Protein AF-0000000086510942 (afdb_homodimer)

Structure (mmCIF, N/CA/C/O backbone):
data_AF-0000000086510942-model_v1
#
loop_
_entity.id
_entity.type
_entity.pdbx_description
1 polymer 'CS domain-containing protein'
#
loop_
_atom_site.group_PDB
_atom_site.id
_atom_site.type_symbol
_atom_site.label_atom_id
_atom_site.label_alt_id
_atom_site.label_comp_id
_atom_site.label_asym_id
_atom_site.label_entity_id
_atom_site.label_seq_id
_atom_site.pdbx_PDB_ins_code
_atom_site.Cartn_x
_atom_site.Cartn_y
_atom_site.Cartn_z
_atom_site.occupancy
_atom_site.B_iso_or_equiv
_atom_site.auth_seq_id
_atom_site.auth_comp_id
_atom_site.auth_asym_id
_atom_site.auth_atom_id
_atom_site.pdbx_PDB_model_num
ATOM 1 N N . MET A 1 1 ? -22.922 25.172 -27.234 1 26.91 1 MET A N 1
ATOM 2 C CA . MET A 1 1 ? -23.234 23.969 -26.438 1 26.91 1 MET A CA 1
ATOM 3 C C . MET A 1 1 ? -22.125 23.688 -25.438 1 26.91 1 MET A C 1
ATOM 5 O O . MET A 1 1 ? -20.953 23.578 -25.797 1 26.91 1 MET A O 1
ATOM 9 N N . ASP A 1 2 ? -22.062 24.391 -24.094 1 29.83 2 ASP A N 1
ATOM 10 C CA . ASP A 1 2 ? -21.062 24.734 -23.094 1 29.83 2 ASP A CA 1
ATOM 11 C C . ASP A 1 2 ? -20.438 23.484 -22.484 1 29.83 2 ASP A C 1
ATOM 13 O O . ASP A 1 2 ? -21.125 22.672 -21.859 1 29.83 2 ASP A O 1
ATOM 17 N N . THR A 1 3 ? -19.641 22.609 -23.188 1 30.62 3 THR A N 1
ATOM 18 C CA . THR A 1 3 ? -18.969 21.391 -22.766 1 30.62 3 THR A CA 1
ATOM 19 C C . THR A 1 3 ? -18.297 21.562 -21.406 1 30.62 3 THR A C 1
ATOM 21 O O . THR A 1 3 ? -17.203 22.109 -21.328 1 30.62 3 THR A O 1
ATOM 24 N N . SER A 1 4 ? -18.938 22.234 -20.344 1 31.42 4 SER A N 1
ATOM 25 C CA . SER A 1 4 ? -18.672 22.562 -18.953 1 31.42 4 SER A CA 1
ATOM 26 C C . SER A 1 4 ? -18.141 21.359 -18.188 1 31.42 4 SER A C 1
ATOM 28 O O . SER A 1 4 ? -18.891 20.422 -17.906 1 31.42 4 SER A O 1
ATOM 30 N N . SER A 1 5 ? -17.078 20.609 -18.609 1 34.47 5 SER A N 1
ATOM 31 C CA . SER A 1 5 ? -16.406 19.484 -17.984 1 34.47 5 SER A CA 1
ATOM 32 C C . SER A 1 5 ? -16.406 19.609 -16.453 1 34.47 5 SER A C 1
ATOM 34 O O . SER A 1 5 ? -15.688 20.453 -15.898 1 34.47 5 SER A O 1
ATOM 36 N N . ASN A 1 6 ? -17.484 19.734 -15.602 1 35.75 6 ASN A N 1
ATOM 37 C CA . ASN A 1 6 ? -17.859 19.891 -14.195 1 35.75 6 ASN A CA 1
ATOM 38 C C . ASN A 1 6 ? -16.938 19.062 -13.289 1 35.75 6 ASN A C 1
ATOM 40 O O . ASN A 1 6 ? -16.953 17.828 -13.336 1 35.75 6 ASN A O 1
ATOM 44 N N . ALA A 1 7 ? -15.656 19.188 -13.086 1 41.03 7 ALA A N 1
ATOM 45 C CA . ALA A 1 7 ? -14.641 18.672 -12.172 1 41.03 7 ALA A CA 1
ATOM 46 C C . ALA A 1 7 ? -15.258 18.234 -10.844 1 41.03 7 ALA A C 1
ATOM 48 O O . ALA A 1 7 ? -15.656 19.078 -10.039 1 41.03 7 ALA A O 1
ATOM 49 N N . THR A 1 8 ? -16.25 17.391 -10.602 1 49.09 8 THR A N 1
ATOM 50 C CA . THR A 1 8 ? -16.953 16.953 -9.398 1 49.09 8 THR A CA 1
ATOM 51 C C . THR A 1 8 ? -15.977 16.703 -8.258 1 49.09 8 THR A C 1
ATOM 53 O O . THR A 1 8 ? -15 15.977 -8.422 1 49.09 8 THR A O 1
ATOM 56 N N . HIS A 1 9 ? -15.641 17.703 -7.488 1 70 9 HIS A N 1
ATOM 57 C CA . HIS A 1 9 ? -14.773 17.719 -6.316 1 70 9 HIS A CA 1
ATOM 58 C C . HIS A 1 9 ? -15.062 16.531 -5.406 1 70 9 HIS A C 1
ATOM 60 O O . HIS A 1 9 ? -16.188 16.391 -4.906 1 70 9 HIS A O 1
ATOM 66 N N . LEU A 1 10 ? -14.555 15.391 -5.703 1 86.88 10 LEU A N 1
ATOM 67 C CA . LEU A 1 10 ? -14.727 14.234 -4.832 1 86.88 10 LEU A CA 1
ATOM 68 C C . LEU A 1 10 ? -14.453 14.594 -3.379 1 86.88 10 LEU A C 1
ATOM 70 O O . LEU A 1 10 ? -13.648 15.484 -3.098 1 86.88 10 LEU A O 1
ATOM 74 N N . THR A 1 11 ? -15.359 14.141 -2.541 1 93.31 11 THR A N 1
ATOM 75 C CA . THR A 1 11 ? -15.219 14.414 -1.114 1 93.31 11 THR A CA 1
ATOM 76 C C . THR A 1 11 ? -13.875 13.906 -0.597 1 93.31 11 THR A C 1
ATOM 78 O O . THR A 1 11 ? -13.508 12.75 -0.837 1 93.31 11 THR A O 1
ATOM 81 N N . PRO A 1 12 ? -13.07 14.797 -0.082 1 96.25 12 PRO A N 1
ATOM 82 C CA . PRO A 1 12 ? -11.82 14.32 0.514 1 96.25 12 PRO A CA 1
ATOM 83 C C . PRO A 1 12 ? -12.055 13.438 1.739 1 96.25 12 PRO A C 1
ATOM 85 O O . PRO A 1 12 ? -12.961 13.703 2.529 1 96.25 12 PRO A O 1
ATOM 88 N N . PRO A 1 13 ? -11.297 12.383 1.836 1 97 13 PRO A N 1
ATOM 89 C CA . PRO A 1 13 ? -11.422 11.57 3.047 1 97 13 PRO A CA 1
ATOM 90 C C . PRO A 1 13 ? -10.805 12.234 4.273 1 97 13 PRO A C 1
ATOM 92 O O . PRO A 1 13 ? -9.898 13.062 4.141 1 97 13 PRO A O 1
ATOM 95 N N . PRO A 1 14 ? -11.32 11.891 5.488 1 97.81 14 PRO A N 1
ATOM 96 C CA . PRO A 1 14 ? -10.625 12.359 6.688 1 97.81 14 PRO A CA 1
ATOM 97 C C . PRO A 1 14 ? -9.188 11.836 6.785 1 97.81 14 PRO A C 1
ATOM 99 O O . PRO A 1 14 ? -8.922 10.688 6.434 1 97.81 14 PRO A O 1
ATOM 102 N N . VAL A 1 15 ? -8.312 12.75 7.168 1 98.5 15 VAL A N 1
ATOM 103 C CA . VAL A 1 15 ? -6.906 12.383 7.281 1 98.5 15 VAL A CA 1
ATOM 104 C C . VAL A 1 15 ? -6.375 12.789 8.656 1 98.5 15 VAL A C 1
ATOM 106 O O . VAL A 1 15 ? -6.66 13.891 9.141 1 98.5 15 VAL A O 1
ATOM 109 N N . LEU A 1 16 ? -5.695 11.844 9.336 1 98.69 16 LEU A N 1
ATOM 110 C CA . LEU A 1 16 ? -4.926 12.141 10.539 1 98.69 16 LEU A CA 1
ATOM 111 C C . LEU A 1 16 ? -3.438 12.25 10.219 1 98.69 16 LEU A C 1
ATOM 113 O O . LEU A 1 16 ? -2.922 11.484 9.391 1 98.69 16 LEU A O 1
ATOM 117 N N . TRP A 1 17 ? -2.787 13.102 10.938 1 98.5 17 TRP A N 1
ATOM 118 C CA . TRP A 1 17 ? -1.352 13.203 10.695 1 98.5 17 TRP A CA 1
ATOM 119 C C . TRP A 1 17 ? -0.592 13.406 12 1 98.5 17 TRP A C 1
ATOM 121 O O . TRP A 1 17 ? -1.142 13.938 12.969 1 98.5 17 TRP A O 1
ATOM 131 N N . ALA A 1 18 ? 0.649 12.93 12.047 1 98.31 18 ALA A N 1
ATOM 132 C CA . ALA A 1 18 ? 1.642 13.133 13.094 1 98.31 18 ALA A CA 1
ATOM 133 C C . ALA A 1 18 ? 3.055 13.172 12.516 1 98.31 18 ALA A C 1
ATOM 135 O O . ALA A 1 18 ? 3.242 13 11.312 1 98.31 18 ALA A O 1
ATOM 136 N N . GLN A 1 19 ? 3.965 13.508 13.352 1 96.81 19 GLN A N 1
ATOM 137 C CA . GLN A 1 19 ? 5.332 13.523 12.844 1 96.81 19 GLN A CA 1
ATOM 138 C C . GLN A 1 19 ? 6.332 13.125 13.922 1 96.81 19 GLN A C 1
ATOM 140 O O . GLN A 1 19 ? 6 13.125 15.109 1 96.81 19 GLN A O 1
ATOM 145 N N . ARG A 1 20 ? 7.387 12.625 13.461 1 95.25 20 ARG A N 1
ATOM 146 C CA . ARG A 1 20 ? 8.641 12.516 14.203 1 95.25 20 ARG A CA 1
ATOM 147 C C . ARG A 1 20 ? 9.711 13.414 13.594 1 95.25 20 ARG A C 1
ATOM 149 O O . ARG A 1 20 ? 9.445 14.148 12.641 1 95.25 20 ARG A O 1
ATOM 156 N N . LYS A 1 21 ? 10.828 13.352 14.234 1 93.38 21 LYS A N 1
ATOM 157 C CA . LYS A 1 21 ? 11.898 14.203 13.727 1 93.38 21 LYS A CA 1
ATOM 158 C C . LYS A 1 21 ? 12.25 13.844 12.289 1 93.38 21 LYS A C 1
ATOM 160 O O . LYS A 1 21 ? 12.586 14.719 11.484 1 93.38 21 LYS A O 1
ATOM 165 N N . ASP A 1 22 ? 12.086 12.57 11.984 1 95.12 22 ASP A N 1
ATOM 166 C CA . ASP A 1 22 ? 12.617 12.133 10.695 1 95.12 22 ASP A CA 1
ATOM 167 C C . ASP A 1 22 ? 11.492 11.656 9.773 1 95.12 22 ASP A C 1
ATOM 169 O O . ASP A 1 22 ? 11.734 11.289 8.625 1 95.12 22 ASP A O 1
ATOM 173 N N . SER A 1 23 ? 10.234 11.727 10.242 1 96.75 23 SER A N 1
ATOM 174 C CA . SER A 1 23 ? 9.188 11.141 9.414 1 96.75 23 SER A CA 1
ATOM 175 C C . SER A 1 23 ? 7.832 11.766 9.711 1 96.75 23 SER A C 1
ATOM 177 O O . SER A 1 23 ? 7.633 12.352 10.781 1 96.75 23 SER A O 1
ATOM 179 N N . ILE A 1 24 ? 6.961 11.703 8.719 1 97.56 24 ILE A N 1
ATOM 180 C CA . ILE A 1 24 ? 5.555 12.086 8.82 1 97.56 24 ILE A CA 1
ATOM 181 C C . ILE A 1 24 ? 4.672 10.844 8.742 1 97.56 24 ILE A C 1
ATOM 183 O O . ILE A 1 24 ? 4.887 9.977 7.887 1 97.56 24 ILE A O 1
ATOM 187 N N . SER A 1 25 ? 3.738 10.719 9.664 1 98.06 25 SER A N 1
ATOM 188 C CA . SER A 1 25 ? 2.732 9.656 9.609 1 98.06 25 SER A CA 1
ATOM 189 C C . SER A 1 25 ? 1.379 10.203 9.164 1 98.06 25 SER A C 1
ATOM 191 O O . SER A 1 25 ? 0.869 11.164 9.75 1 98.06 25 SER A O 1
ATOM 193 N N . LEU A 1 26 ? 0.827 9.594 8.133 1 98.56 26 LEU A N 1
ATOM 194 C CA . LEU A 1 26 ? -0.502 9.953 7.648 1 98.56 26 LEU A CA 1
ATOM 195 C C . LEU A 1 26 ? -1.438 8.75 7.695 1 98.56 26 LEU A C 1
ATOM 197 O O . LEU A 1 26 ? -1.037 7.633 7.363 1 98.56 26 LEU A O 1
ATOM 201 N N . THR A 1 27 ? -2.641 8.984 8.094 1 98.5 27 THR A N 1
ATOM 202 C CA . THR A 1 27 ? -3.68 7.961 8.055 1 98.5 27 THR A CA 1
ATOM 203 C C . THR A 1 27 ? -4.91 8.469 7.305 1 98.5 27 THR A C 1
ATOM 205 O O . THR A 1 27 ? -5.594 9.383 7.77 1 98.5 27 THR A O 1
ATOM 208 N N . VAL A 1 28 ? -5.133 7.926 6.109 1 97.75 28 VAL A N 1
ATOM 209 C CA . VAL A 1 28 ? -6.391 8.172 5.41 1 97.75 28 VAL A CA 1
ATOM 210 C C . VAL A 1 28 ? -7.48 7.266 5.98 1 97.75 28 VAL A C 1
ATOM 212 O O . VAL A 1 28 ? -7.422 6.043 5.836 1 97.75 28 VAL A O 1
ATOM 215 N N . GLN A 1 29 ? -8.438 7.941 6.621 1 97.25 29 GLN A N 1
ATOM 216 C CA . GLN A 1 29 ? -9.469 7.191 7.328 1 97.25 29 GLN A CA 1
ATOM 217 C C . GLN A 1 29 ? -10.602 6.797 6.383 1 97.25 29 GLN A C 1
ATOM 219 O O . GLN A 1 29 ? -11.711 7.332 6.477 1 97.25 29 GLN A O 1
ATOM 224 N N . LEU A 1 30 ? -10.297 5.82 5.559 1 95.25 30 LEU A N 1
ATOM 225 C CA . LEU A 1 30 ? -11.234 5.262 4.586 1 95.25 30 LEU A CA 1
ATOM 226 C C . LEU A 1 30 ? -11.211 3.738 4.625 1 95.25 30 LEU A C 1
ATOM 228 O O . LEU A 1 30 ? -10.164 3.123 4.406 1 95.25 30 LEU A O 1
ATOM 232 N N . GLU A 1 31 ? -12.312 3.111 4.906 1 93.31 31 GLU A N 1
ATOM 233 C CA . GLU A 1 31 ? -12.383 1.656 5.004 1 93.31 31 GLU A CA 1
ATOM 234 C C . GLU A 1 31 ? -12.664 1.025 3.643 1 93.31 31 GLU A C 1
ATOM 236 O O . GLU A 1 31 ? -13.203 1.679 2.75 1 93.31 31 GLU A O 1
ATOM 241 N N . ASN A 1 32 ? -12.227 -0.214 3.449 1 89.06 32 ASN A N 1
ATOM 242 C CA . ASN A 1 32 ? -12.539 -1.046 2.293 1 89.06 32 ASN A CA 1
ATOM 243 C C . ASN A 1 32 ? -12.188 -0.344 0.985 1 89.06 32 ASN A C 1
ATOM 245 O O . ASN A 1 32 ? -13.023 -0.238 0.086 1 89.06 32 ASN A O 1
ATOM 249 N N . ILE A 1 33 ? -10.992 0.091 1.012 1 88.75 33 ILE A N 1
ATOM 250 C CA . ILE A 1 33 ? -10.523 0.853 -0.14 1 88.75 33 ILE A CA 1
ATOM 251 C C . ILE A 1 33 ? -10.375 -0.073 -1.347 1 88.75 33 ILE A C 1
ATOM 253 O O . ILE A 1 33 ? -9.711 -1.106 -1.269 1 88.75 33 ILE A O 1
ATOM 257 N N . SER A 1 34 ? -11.07 0.367 -2.391 1 84.12 34 SER A N 1
ATOM 258 C CA . SER A 1 34 ? -10.938 -0.311 -3.676 1 84.12 34 SER A CA 1
ATOM 259 C C . SER A 1 34 ? -10.359 0.622 -4.738 1 84.12 34 SER A C 1
ATOM 261 O O . SER A 1 34 ? -10.617 1.828 -4.711 1 84.12 34 SER A O 1
ATOM 263 N N . ASN A 1 35 ? -9.508 0.094 -5.629 1 80.31 35 ASN A N 1
ATOM 264 C CA . ASN A 1 35 ? -8.922 0.795 -6.766 1 80.31 35 ASN A CA 1
ATOM 265 C C . ASN A 1 35 ? -8.117 2.01 -6.32 1 80.31 35 ASN A C 1
ATOM 267 O O . ASN A 1 35 ? -8.297 3.111 -6.844 1 80.31 35 ASN A O 1
ATOM 271 N N . PRO A 1 36 ? -7.27 1.788 -5.395 1 86.5 36 PRO A N 1
ATOM 272 C CA . PRO A 1 36 ? -6.488 2.939 -4.938 1 86.5 36 PRO A CA 1
ATOM 273 C C . PRO A 1 36 ? -5.5 3.436 -5.992 1 86.5 36 PRO A C 1
ATOM 275 O O . PRO A 1 36 ? -4.914 2.633 -6.719 1 86.5 36 PRO A O 1
ATOM 278 N N . LYS A 1 37 ? -5.41 4.746 -6.102 1 86.12 37 LYS A N 1
ATOM 279 C CA . LYS A 1 37 ? -4.391 5.465 -6.859 1 86.12 37 LYS A CA 1
ATOM 280 C C . LYS A 1 37 ? -3.586 6.391 -5.953 1 86.12 37 LYS A C 1
ATOM 282 O O . LYS A 1 37 ? -4.148 7.285 -5.312 1 86.12 37 LYS A O 1
ATOM 287 N N . ILE A 1 38 ? -2.34 6.094 -5.91 1 91.44 38 ILE A N 1
ATOM 288 C CA . ILE A 1 38 ? -1.476 6.867 -5.027 1 91.44 38 ILE A CA 1
ATOM 289 C C . ILE A 1 38 ? -0.293 7.422 -5.816 1 91.44 38 ILE A C 1
ATOM 291 O O . ILE A 1 38 ? 0.346 6.695 -6.582 1 91.44 38 ILE A O 1
ATOM 295 N N . THR A 1 39 ? -0.042 8.727 -5.672 1 89.12 39 THR A N 1
ATOM 296 C CA . THR A 1 39 ? 1.133 9.383 -6.234 1 89.12 39 THR A CA 1
ATOM 297 C C . THR A 1 39 ? 1.896 10.148 -5.152 1 89.12 39 THR A C 1
ATOM 299 O O . THR A 1 39 ? 1.351 11.055 -4.52 1 89.12 39 THR A O 1
ATOM 302 N N . LEU A 1 40 ? 3.121 9.742 -4.953 1 92.12 40 LEU A N 1
ATOM 303 C CA . LEU A 1 40 ? 3.963 10.398 -3.955 1 92.12 40 LEU A CA 1
ATOM 304 C C . LEU A 1 40 ? 5.121 11.125 -4.621 1 92.12 40 LEU A C 1
ATOM 306 O O . LEU A 1 40 ? 5.918 10.516 -5.34 1 92.12 40 LEU A O 1
ATOM 310 N N . GLU A 1 41 ? 5.125 12.352 -4.41 1 91.06 41 GLU A N 1
ATOM 311 C CA . GLU A 1 41 ? 6.203 13.203 -4.906 1 91.06 41 GLU A CA 1
ATOM 312 C C . GLU A 1 41 ? 7.012 13.797 -3.758 1 91.06 41 GLU A C 1
ATOM 314 O O . GLU A 1 41 ? 6.703 13.555 -2.588 1 91.06 41 GLU A O 1
ATOM 319 N N . LYS A 1 42 ? 8.023 14.578 -4.137 1 93.69 42 LYS A N 1
ATOM 320 C CA . LYS A 1 42 ? 8.914 15.18 -3.145 1 93.69 42 LYS A CA 1
ATOM 321 C C . LYS A 1 42 ? 8.156 16.156 -2.25 1 93.69 42 LYS A C 1
ATOM 323 O O . LYS A 1 42 ? 8.508 16.328 -1.082 1 93.69 42 LYS A O 1
ATOM 328 N N . ASN A 1 43 ? 7.059 16.703 -2.789 1 96.94 43 ASN A N 1
ATOM 329 C CA . ASN A 1 43 ? 6.41 17.75 -2.01 1 96.94 43 ASN A CA 1
ATOM 330 C C . ASN A 1 43 ? 4.914 17.5 -1.857 1 96.94 43 ASN A C 1
ATOM 332 O O . ASN A 1 43 ? 4.172 18.375 -1.42 1 96.94 43 ASN A O 1
ATOM 336 N N . SER A 1 44 ? 4.465 16.281 -2.279 1 96.5 44 SER A N 1
ATOM 337 C CA . SER A 1 44 ? 3.014 16.109 -2.244 1 96.5 44 SER A CA 1
ATOM 338 C C . SER A 1 44 ? 2.617 14.641 -2.279 1 96.5 44 SER A C 1
ATOM 340 O O . SER A 1 44 ? 3.393 13.797 -2.73 1 96.5 44 SER A O 1
ATOM 342 N N . LEU A 1 45 ? 1.438 14.398 -1.805 1 96.31 45 LEU A N 1
ATOM 343 C CA . LEU A 1 45 ? 0.783 13.094 -1.884 1 96.31 45 LEU A CA 1
ATOM 344 C C . LEU A 1 45 ? -0.62 13.227 -2.469 1 96.31 45 LEU A C 1
ATOM 346 O O . LEU A 1 45 ? -1.41 14.062 -2.016 1 96.31 45 LEU A O 1
ATOM 350 N N . TYR A 1 46 ? -0.844 12.461 -3.516 1 93.62 46 TYR A N 1
ATOM 351 C CA . TYR A 1 46 ? -2.178 12.328 -4.09 1 93.62 46 TYR A CA 1
ATOM 352 C C . TYR A 1 46 ? -2.771 10.961 -3.779 1 93.62 46 TYR A C 1
ATOM 354 O O . TYR A 1 46 ? -2.102 9.938 -3.928 1 93.62 46 TYR A O 1
ATOM 362 N N . PHE A 1 47 ? -3.992 10.969 -3.279 1 94.69 47 PHE A N 1
ATOM 363 C CA . PHE A 1 47 ? -4.707 9.734 -2.99 1 94.69 47 PHE A CA 1
ATOM 364 C C . PHE A 1 47 ? -6.098 9.75 -3.613 1 94.69 47 PHE A C 1
ATOM 366 O O . PHE A 1 47 ? -6.812 10.75 -3.514 1 94.69 47 PHE A O 1
ATOM 373 N N . HIS A 1 48 ? -6.43 8.641 -4.301 1 92.88 48 HIS A N 1
ATOM 374 C CA . HIS A 1 48 ? -7.781 8.375 -4.789 1 92.88 48 HIS A CA 1
ATOM 375 C C . HIS A 1 48 ? -8.195 6.938 -4.5 1 92.88 48 HIS A C 1
ATOM 377 O O . HIS A 1 48 ? -7.402 6.012 -4.668 1 92.88 48 HIS A O 1
ATOM 383 N N . GLY A 1 49 ? -9.461 6.777 -4.125 1 91.44 49 GLY A N 1
ATOM 384 C CA . GLY A 1 49 ? -10 5.441 -3.916 1 91.44 49 GLY A CA 1
ATOM 385 C C . GLY A 1 49 ? -11.484 5.434 -3.633 1 91.44 49 GLY A C 1
ATOM 386 O O . GLY A 1 49 ? -12.062 6.469 -3.295 1 91.44 49 GLY A O 1
ATOM 387 N N . LYS A 1 50 ? -11.992 4.301 -3.896 1 91.69 50 LYS A N 1
ATOM 388 C CA . LYS A 1 50 ? -13.383 4.07 -3.529 1 91.69 50 LYS A CA 1
ATOM 389 C C . LYS A 1 50 ? -13.492 3.338 -2.195 1 91.69 50 LYS A C 1
ATOM 391 O O . LYS A 1 50 ? -12.719 2.412 -1.928 1 91.69 50 LYS A O 1
ATOM 396 N N . GLY A 1 51 ? -14.438 3.898 -1.327 1 91.81 51 GLY A N 1
ATOM 397 C CA . GLY A 1 51 ? -14.562 3.195 -0.061 1 91.81 51 GLY A CA 1
ATOM 398 C C . GLY A 1 51 ? -15.523 3.871 0.899 1 91.81 51 GLY A C 1
ATOM 399 O O . GLY A 1 51 ? -16.328 4.719 0.494 1 91.81 51 GLY A O 1
ATOM 400 N N . GLY A 1 52 ? -15.5 3.307 2.115 1 90.44 52 GLY A N 1
ATOM 401 C CA . GLY A 1 52 ? -16.391 3.811 3.15 1 90.44 52 GLY A CA 1
ATOM 402 C C . GLY A 1 52 ? -17.766 3.164 3.125 1 90.44 52 GLY A C 1
ATOM 403 O O . GLY A 1 52 ? -17.984 2.205 2.385 1 90.44 52 GLY A O 1
ATOM 404 N N . THR A 1 53 ? -18.609 3.691 4.043 1 83.94 53 THR A N 1
ATOM 405 C CA . THR A 1 53 ? -19.953 3.119 4.184 1 83.94 53 THR A CA 1
ATOM 406 C C . THR A 1 53 ? -20.703 3.186 2.863 1 83.94 53 THR A C 1
ATOM 408 O O . THR A 1 53 ? -21.422 2.25 2.508 1 83.94 53 THR A O 1
ATOM 411 N N . GLY A 1 54 ? -20.484 4.207 2.043 1 87.38 54 GLY A N 1
ATOM 412 C CA . GLY A 1 54 ? -21.219 4.387 0.796 1 87.38 54 GLY A CA 1
ATOM 413 C C . GLY A 1 54 ? -20.453 3.885 -0.417 1 87.38 54 GLY A C 1
ATOM 414 O O . GLY A 1 54 ? -20.938 3.977 -1.544 1 87.38 54 GLY A O 1
ATOM 415 N N . ASN A 1 55 ? -19.328 3.33 -0.184 1 89.12 55 ASN A N 1
ATOM 416 C CA . ASN A 1 55 ? -18.5 2.877 -1.296 1 89.12 55 ASN A CA 1
ATOM 417 C C . ASN A 1 55 ? -18.406 3.936 -2.391 1 89.12 55 ASN A C 1
ATOM 419 O O . ASN A 1 55 ? -18.656 3.648 -3.562 1 89.12 55 ASN A O 1
ATOM 423 N N . THR A 1 56 ? -18.078 5.129 -1.964 1 92.69 56 THR A N 1
ATOM 424 C CA . THR A 1 56 ? -18 6.254 -2.887 1 92.69 56 THR A CA 1
ATOM 425 C C . THR A 1 56 ? -16.547 6.633 -3.156 1 92.69 56 THR A C 1
ATOM 427 O O . THR A 1 56 ? -15.641 6.223 -2.42 1 92.69 56 THR A O 1
ATOM 430 N N . ASP A 1 57 ? -16.375 7.41 -4.223 1 93.44 57 ASP A N 1
ATOM 431 C CA . ASP A 1 57 ? -15.039 7.883 -4.578 1 93.44 57 ASP A CA 1
ATOM 432 C C . ASP A 1 57 ? -14.586 9.016 -3.66 1 93.44 57 ASP A C 1
ATOM 434 O O . ASP A 1 57 ? -15.375 9.898 -3.328 1 93.44 57 ASP A O 1
ATOM 438 N N . HIS A 1 58 ? -13.383 8.898 -3.221 1 96.44 58 HIS A N 1
ATOM 439 C CA . HIS A 1 58 ? -12.727 9.938 -2.434 1 96.44 58 HIS A CA 1
ATOM 440 C C . HIS A 1 58 ? -11.383 10.328 -3.051 1 96.44 58 HIS A C 1
ATOM 442 O O . HIS A 1 58 ? -10.719 9.5 -3.678 1 96.44 58 HIS A O 1
ATOM 448 N N . GLU A 1 59 ? -11.133 11.625 -2.871 1 95.12 59 GLU A N 1
ATOM 449 C CA . GLU A 1 59 ? -9.875 12.109 -3.424 1 95.12 59 GLU A CA 1
ATOM 450 C C . GLU A 1 59 ? -9.297 13.234 -2.568 1 95.12 59 GLU A C 1
ATOM 452 O O . GLU A 1 59 ? -10.039 14.031 -1.995 1 95.12 59 GLU A O 1
ATOM 457 N N . VAL A 1 60 ? -7.898 13.258 -2.504 1 95.88 60 VAL A N 1
ATOM 458 C CA . VAL A 1 60 ? -7.258 14.367 -1.794 1 95.88 60 VAL A CA 1
ATOM 459 C C . VAL A 1 60 ? -5.84 14.562 -2.32 1 95.88 60 VAL A C 1
ATOM 461 O O . VAL A 1 60 ? -5.137 13.594 -2.609 1 95.88 60 VAL A O 1
ATOM 464 N N . LEU A 1 61 ? -5.523 15.773 -2.508 1 95.94 61 LEU A N 1
ATOM 465 C CA . LEU A 1 61 ? -4.152 16.188 -2.785 1 95.94 61 LEU A CA 1
ATOM 466 C C . LEU A 1 61 ? -3.578 16.984 -1.622 1 95.94 61 LEU A C 1
ATOM 468 O O . LEU A 1 61 ? -4.152 18 -1.219 1 95.94 61 LEU A O 1
ATOM 472 N N . MET A 1 62 ? -2.477 16.516 -1.092 1 97.44 62 MET A N 1
ATOM 473 C CA . MET A 1 62 ? -1.825 17.188 0.023 1 97.44 62 MET A CA 1
ATOM 474 C C . MET A 1 62 ? -0.446 17.703 -0.382 1 97.44 62 MET A C 1
ATOM 476 O O . MET A 1 62 ? 0.428 16.906 -0.749 1 97.44 62 MET A O 1
ATOM 480 N N . GLU A 1 63 ? -0.322 18.984 -0.324 1 98.12 63 GLU A N 1
ATOM 481 C CA . GLU A 1 63 ? 0.98 19.609 -0.55 1 98.12 63 GLU A CA 1
ATOM 482 C C . GLU A 1 63 ? 1.684 19.906 0.77 1 98.12 63 GLU A C 1
ATOM 484 O O . GLU A 1 63 ? 1.178 20.672 1.586 1 98.12 63 GLU A O 1
ATOM 489 N N . PHE A 1 64 ? 2.906 19.453 0.892 1 98.19 64 PHE A N 1
ATOM 490 C CA . PHE A 1 64 ? 3.547 19.422 2.201 1 98.19 64 PHE A CA 1
ATOM 491 C C . PHE A 1 64 ? 4.254 20.734 2.49 1 98.19 64 PHE A C 1
ATOM 493 O O . PHE A 1 64 ? 4.621 21.469 1.568 1 98.19 64 PHE A O 1
ATOM 500 N N . TYR A 1 65 ? 4.473 20.984 3.797 1 97.62 65 TYR A N 1
ATOM 501 C CA . TYR A 1 65 ? 5.207 22.141 4.301 1 97.62 65 TYR A CA 1
ATOM 502 C C . TYR A 1 65 ? 6.645 22.141 3.799 1 97.62 65 TYR A C 1
ATOM 504 O O . TYR A 1 65 ? 7.16 23.172 3.367 1 97.62 65 TYR A O 1
ATOM 512 N N . LYS A 1 66 ? 7.316 20.969 3.846 1 97.56 66 LYS A N 1
ATOM 513 C CA . LYS A 1 66 ? 8.664 20.766 3.334 1 97.56 66 LYS A CA 1
ATOM 514 C C . LYS A 1 66 ? 8.758 19.469 2.52 1 97.56 66 LYS A C 1
ATO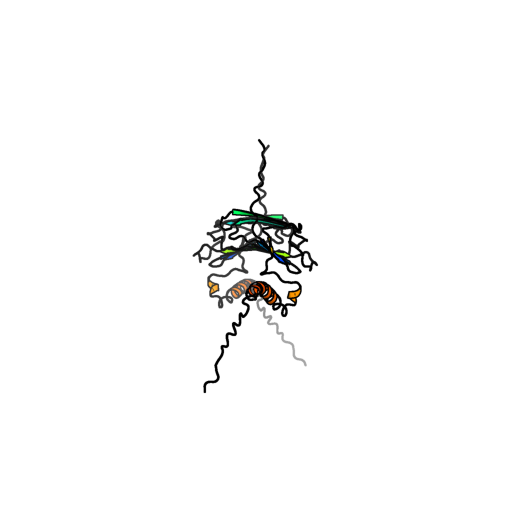M 516 O O . LYS A 1 66 ? 7.777 18.75 2.396 1 97.56 66 LYS A O 1
ATOM 521 N N . GLU A 1 67 ? 9.906 19.266 2.02 1 97.12 67 GLU A N 1
ATOM 522 C CA . GLU A 1 67 ? 10.125 18.125 1.141 1 97.12 67 GLU A CA 1
ATOM 523 C C . GLU A 1 67 ? 10.266 16.828 1.941 1 97.12 67 GLU A C 1
ATOM 525 O O . GLU A 1 67 ? 10.719 16.859 3.086 1 97.12 67 GLU A O 1
ATOM 530 N N . ILE A 1 68 ? 9.859 15.773 1.298 1 96.56 68 ILE A N 1
ATOM 531 C CA . ILE A 1 68 ? 10.07 14.438 1.832 1 96.56 68 ILE A CA 1
ATOM 532 C C . ILE A 1 68 ? 10.914 13.617 0.856 1 96.56 68 ILE A C 1
ATOM 534 O O . ILE A 1 68 ? 11.305 14.117 -0.203 1 96.56 68 ILE A O 1
ATOM 538 N N . ASN A 1 69 ? 11.359 12.445 1.278 1 93.56 69 ASN A N 1
ATOM 539 C CA . ASN A 1 69 ? 12.016 11.477 0.414 1 93.56 69 ASN A CA 1
ATOM 540 C C . ASN A 1 69 ? 11.07 10.336 0.024 1 93.56 69 ASN A C 1
ATOM 542 O O . ASN A 1 69 ? 10.844 9.422 0.812 1 93.56 69 ASN A O 1
ATOM 546 N N . PRO A 1 70 ? 10.555 10.367 -1.147 1 91.38 70 PRO A N 1
ATOM 547 C CA . PRO A 1 70 ? 9.586 9.344 -1.561 1 91.38 70 PRO A CA 1
ATOM 548 C C . PRO A 1 70 ? 10.188 7.938 -1.571 1 91.38 70 PRO A C 1
ATOM 550 O O . PRO A 1 70 ? 9.492 6.969 -1.258 1 91.38 70 PRO A O 1
ATOM 553 N N . ASP A 1 71 ? 11.461 7.809 -1.849 1 86.19 71 ASP A N 1
ATOM 554 C CA . ASP A 1 71 ? 12.094 6.504 -2.002 1 86.19 71 ASP A CA 1
ATOM 555 C C . ASP A 1 71 ? 12.203 5.785 -0.66 1 86.19 71 ASP A C 1
ATOM 557 O O . ASP A 1 71 ? 12.203 4.551 -0.608 1 86.19 71 ASP A O 1
ATOM 561 N N . SER A 1 72 ? 12.227 6.539 0.388 1 90.5 72 SER A N 1
ATOM 562 C CA . SER A 1 72 ? 12.352 5.957 1.721 1 90.5 72 SER A CA 1
ATOM 563 C C . SER A 1 72 ? 11.008 5.926 2.439 1 90.5 72 SER A C 1
ATOM 565 O O . SER A 1 72 ? 10.938 5.633 3.635 1 90.5 72 SER A O 1
ATOM 567 N N . SER A 1 73 ? 9.969 6.227 1.714 1 93.19 73 SER A N 1
ATOM 568 C CA . SER A 1 73 ? 8.625 6.285 2.291 1 93.19 73 SER A CA 1
ATOM 569 C C . SER A 1 73 ? 7.855 4.992 2.037 1 93.19 73 SER A C 1
ATOM 571 O O . SER A 1 73 ? 8.164 4.254 1.1 1 93.19 73 SER A O 1
ATOM 573 N N . LYS A 1 74 ? 6.914 4.75 2.965 1 92.19 74 LYS A N 1
ATOM 574 C CA . LYS A 1 74 ? 6.172 3.494 2.939 1 92.19 74 LYS A CA 1
ATOM 575 C C . LYS A 1 74 ? 4.676 3.732 3.117 1 92.19 74 LYS A C 1
ATOM 577 O O . LYS A 1 74 ? 4.27 4.719 3.734 1 92.19 74 LYS A O 1
ATOM 582 N N . TYR A 1 75 ? 3.908 2.822 2.586 1 91.38 75 TYR A N 1
ATOM 583 C CA . TYR A 1 75 ? 2.479 2.896 2.869 1 91.38 75 TYR A CA 1
ATOM 584 C C . TYR A 1 75 ? 1.885 1.504 3.041 1 91.38 75 TYR A C 1
ATOM 586 O O . TYR A 1 75 ? 2.412 0.526 2.504 1 91.38 75 TYR A O 1
ATOM 594 N N . HIS A 1 76 ? 0.901 1.463 3.793 1 93.25 76 HIS A N 1
ATOM 595 C CA . HIS A 1 76 ? 0.199 0.25 4.199 1 93.25 76 HIS A CA 1
ATOM 596 C C . HIS A 1 76 ? -1.311 0.416 4.062 1 93.25 76 HIS A C 1
ATOM 598 O O . HIS A 1 76 ? -1.904 1.279 4.715 1 93.25 76 HIS A O 1
ATOM 604 N N . ILE A 1 77 ? -1.945 -0.454 3.186 1 91.94 77 ILE A N 1
ATOM 605 C CA . ILE A 1 77 ? -3.391 -0.378 2.998 1 91.94 77 ILE A CA 1
ATOM 606 C C . ILE A 1 77 ? -4.047 -1.656 3.514 1 91.94 77 ILE A C 1
ATOM 608 O O . ILE A 1 77 ? -3.637 -2.762 3.15 1 91.94 77 ILE A O 1
ATOM 612 N N . THR A 1 78 ? -5.02 -1.525 4.398 1 90.38 78 THR A N 1
ATOM 613 C CA . THR A 1 78 ? -5.816 -2.605 4.973 1 90.38 78 THR A CA 1
ATOM 614 C C . THR A 1 78 ? -7.305 -2.369 4.734 1 90.38 78 THR A C 1
ATOM 616 O O . THR A 1 78 ? -7.684 -1.405 4.066 1 90.38 78 THR A O 1
ATOM 619 N N . GLY A 1 79 ? -8.117 -3.291 5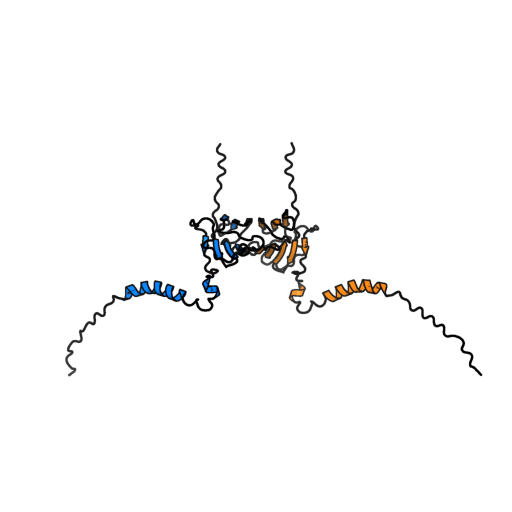.16 1 88.44 79 GLY A N 1
ATOM 620 C CA . GLY A 1 79 ? -9.555 -3.088 5.125 1 88.44 79 GLY A CA 1
ATOM 621 C C . GLY A 1 79 ? -10.016 -1.909 5.961 1 88.44 79 GLY A C 1
ATOM 622 O O . GLY A 1 79 ? -11.133 -1.423 5.801 1 88.44 79 GLY A O 1
ATOM 623 N N . ARG A 1 80 ? -9.18 -1.379 6.805 1 92.06 80 ARG A N 1
ATOM 624 C CA . ARG A 1 80 ? -9.57 -0.344 7.754 1 92.06 80 ARG A CA 1
ATOM 625 C C . ARG A 1 80 ? -9.172 1.04 7.254 1 92.06 80 ARG A C 1
ATOM 627 O O . ARG A 1 80 ? -9.945 1.994 7.371 1 92.06 80 ARG A O 1
ATOM 634 N N . ASN A 1 81 ? -8.055 1.178 6.793 1 95.12 81 ASN A N 1
ATOM 635 C CA . ASN A 1 81 ? -7.523 2.48 6.402 1 95.12 81 ASN A CA 1
ATOM 636 C C . ASN A 1 81 ? -6.266 2.342 5.551 1 95.12 81 ASN A C 1
ATOM 638 O O . ASN A 1 81 ? -5.805 1.228 5.293 1 95.12 81 ASN A O 1
ATOM 642 N N . ALA A 1 82 ? -5.812 3.455 5.012 1 95.5 82 ALA A N 1
ATOM 643 C CA . ALA A 1 82 ? -4.5 3.557 4.375 1 95.5 82 ALA A CA 1
ATOM 644 C C . ALA A 1 82 ? -3.543 4.387 5.223 1 95.5 82 ALA A C 1
ATOM 646 O O . ALA A 1 82 ? -3.867 5.512 5.613 1 95.5 82 ALA A O 1
ATOM 647 N N . THR A 1 83 ? -2.395 3.875 5.539 1 96.94 83 THR A N 1
ATOM 648 C CA . THR A 1 83 ? -1.406 4.57 6.355 1 96.94 83 THR A CA 1
ATOM 649 C C . THR A 1 83 ? -0.127 4.824 5.562 1 96.94 83 THR A C 1
ATOM 651 O O . THR A 1 83 ? 0.311 3.965 4.793 1 96.94 83 THR A O 1
ATOM 654 N N . PHE A 1 84 ? 0.438 5.969 5.762 1 97.06 84 PHE A N 1
ATOM 655 C CA . PHE A 1 84 ? 1.675 6.379 5.109 1 97.06 84 PHE A CA 1
ATOM 656 C C . PHE A 1 84 ? 2.721 6.785 6.141 1 97.06 84 PHE A C 1
ATOM 658 O O . PHE A 1 84 ? 2.402 7.461 7.121 1 97.06 84 PHE A O 1
ATOM 665 N N . VAL A 1 85 ? 3.879 6.336 5.961 1 96.62 85 VAL A N 1
ATOM 666 C CA . VAL A 1 85 ? 5.047 6.82 6.688 1 96.62 85 VAL A CA 1
ATOM 667 C C . VAL A 1 85 ? 6.027 7.473 5.719 1 96.62 85 VAL A C 1
ATOM 669 O O . VAL A 1 85 ? 6.723 6.781 4.969 1 96.62 85 VAL A O 1
ATOM 672 N N . LEU A 1 86 ? 6.082 8.758 5.805 1 96.94 86 LEU A N 1
ATOM 673 C CA . LEU A 1 86 ? 6.852 9.547 4.848 1 96.94 86 LEU A CA 1
ATOM 674 C C . LEU A 1 86 ? 8.164 10.016 5.461 1 96.94 86 LEU A C 1
ATOM 676 O O . LEU A 1 86 ? 8.164 10.688 6.5 1 96.94 86 LEU A O 1
ATOM 680 N N . ALA A 1 87 ? 9.25 9.711 4.824 1 95.88 87 ALA A N 1
ATOM 681 C CA . ALA A 1 87 ? 10.555 10.148 5.312 1 95.88 87 ALA A CA 1
ATOM 682 C C . ALA A 1 87 ? 10.805 11.609 4.949 1 95.88 87 ALA A C 1
ATOM 684 O O . ALA A 1 87 ? 10.68 12.008 3.789 1 95.88 87 ALA A O 1
ATOM 685 N N . LYS A 1 88 ? 11.047 12.352 5.992 1 96.94 88 LYS A N 1
ATOM 686 C CA . LYS A 1 88 ? 11.492 13.719 5.711 1 96.94 88 LYS A CA 1
ATOM 687 C C . LYS A 1 88 ? 12.812 13.719 4.941 1 96.94 88 LYS A C 1
ATOM 689 O O . LYS A 1 88 ? 13.539 12.727 4.941 1 96.94 88 LYS A O 1
ATOM 694 N N . LYS A 1 89 ? 13.008 14.852 4.238 1 94.25 89 LYS A N 1
ATOM 695 C CA . LYS A 1 89 ? 14.273 14.984 3.514 1 94.25 89 LYS A CA 1
ATOM 696 C C . LYS A 1 89 ? 15.461 14.688 4.426 1 94.25 89 LYS A C 1
ATOM 698 O O . LYS A 1 89 ? 15.453 15.062 5.598 1 94.25 89 LYS A O 1
ATOM 703 N N . GLU A 1 90 ? 16.438 14.102 3.822 1 85.5 90 GLU A N 1
ATOM 704 C CA . GLU A 1 90 ? 17.625 13.727 4.594 1 85.5 90 GLU A CA 1
ATOM 705 C C . GLU A 1 90 ? 18.219 14.93 5.309 1 85.5 90 GLU A C 1
ATOM 707 O O . GLU A 1 90 ? 18.375 16 4.715 1 85.5 90 GLU A O 1
ATOM 712 N N . GLY A 1 91 ? 18.516 14.711 6.508 1 82.75 91 GLY A N 1
ATOM 713 C CA . GLY A 1 91 ? 19.141 15.766 7.289 1 82.75 91 GLY A CA 1
ATOM 714 C C . GLY A 1 91 ? 18.141 16.656 8.008 1 82.75 91 GLY A C 1
ATOM 715 O O . GLY A 1 91 ? 18.516 17.422 8.898 1 82.75 91 GLY A O 1
ATOM 716 N N . SER A 1 92 ? 16.906 16.438 7.625 1 77.44 92 SER A N 1
ATOM 717 C CA . SER A 1 92 ? 15.883 17.234 8.289 1 77.44 92 SER A CA 1
ATOM 718 C C . SER A 1 92 ? 15.445 16.594 9.609 1 77.44 92 SER A C 1
ATOM 720 O O . SER A 1 92 ? 15.078 15.414 9.633 1 77.44 92 SER A O 1
ATOM 722 N N . ARG A 1 93 ? 15.719 17.188 10.672 1 80.56 93 ARG A N 1
ATOM 723 C CA . ARG A 1 93 ? 15.32 16.641 11.961 1 80.56 93 ARG A CA 1
ATOM 724 C C . ARG A 1 93 ? 14.5 17.641 12.758 1 80.56 93 ARG A C 1
ATOM 726 O O . ARG A 1 93 ? 14.508 17.625 13.992 1 80.56 93 ARG A O 1
ATOM 733 N N . GLU A 1 94 ? 13.812 18.375 11.992 1 90 94 GLU A N 1
ATOM 734 C CA . GLU A 1 94 ? 13.008 19.406 12.664 1 90 94 GLU A CA 1
ATOM 735 C C . GLU A 1 94 ? 11.531 19.016 12.695 1 90 94 GLU A C 1
ATOM 737 O O . GLU A 1 94 ? 11.055 18.297 11.805 1 90 94 GLU A O 1
ATOM 742 N N . TYR A 1 95 ? 10.914 19.438 13.703 1 94.31 95 TYR A N 1
ATOM 743 C CA . TYR A 1 95 ? 9.461 19.328 13.75 1 94.31 95 TYR A CA 1
ATOM 744 C C . TYR A 1 95 ? 8.797 20.391 12.891 1 94.31 95 TYR A C 1
ATOM 746 O O . TYR A 1 95 ? 9.195 21.562 12.93 1 94.31 95 TYR A O 1
ATOM 754 N N . TRP A 1 96 ? 7.859 19.938 12.078 1 95.75 96 TRP A N 1
ATOM 755 C CA . TRP A 1 96 ? 7.121 20.875 11.25 1 95.75 96 TRP A CA 1
ATOM 756 C C . TRP A 1 96 ? 6.02 21.562 12.047 1 95.75 96 TRP A C 1
ATOM 758 O O . TRP A 1 96 ? 5.312 20.922 12.82 1 95.75 96 TRP A O 1
ATOM 768 N N . PRO A 1 97 ? 5.902 22.844 11.875 1 95.19 97 PRO A N 1
ATOM 769 C CA . PRO A 1 97 ? 4.812 23.531 12.57 1 95.19 97 PRO A CA 1
ATOM 770 C C . PRO A 1 97 ? 3.434 23.125 12.062 1 95.19 97 PRO A C 1
ATOM 772 O O . PRO A 1 97 ? 2.432 23.312 12.75 1 95.19 97 PRO A O 1
ATOM 775 N N . ARG A 1 98 ? 3.361 22.625 10.734 1 96.88 98 ARG A N 1
ATOM 776 C CA . ARG A 1 98 ? 2.15 22.125 10.094 1 96.88 98 ARG A CA 1
ATOM 777 C C . ARG A 1 98 ? 2.492 21.141 8.977 1 96.88 98 ARG A C 1
ATOM 779 O O . ARG A 1 98 ? 3.621 21.125 8.484 1 96.88 98 ARG A O 1
ATOM 786 N N . LEU A 1 99 ? 1.579 20.406 8.578 1 97.94 99 LEU A N 1
ATOM 787 C CA . LEU A 1 99 ? 1.806 19.406 7.543 1 97.94 99 LEU A CA 1
ATOM 788 C C . LEU A 1 99 ? 1.854 20.047 6.164 1 97.94 99 LEU A C 1
ATOM 790 O O . LEU A 1 99 ? 2.709 19.703 5.344 1 97.94 99 LEU A O 1
ATOM 794 N N . LEU A 1 100 ? 0.856 20.984 5.949 1 98.44 100 LEU A N 1
ATOM 795 C CA . LEU A 1 100 ? 0.595 21.469 4.598 1 98.44 100 LEU A CA 1
ATOM 796 C C . LEU A 1 100 ? 1.336 22.781 4.336 1 98.44 100 LEU A C 1
ATOM 798 O O . LEU A 1 100 ? 1.647 23.516 5.273 1 98.44 100 LEU A O 1
ATOM 802 N N . LYS A 1 101 ? 1.571 22.984 3.035 1 97.75 101 LYS A N 1
ATOM 803 C CA . LYS A 1 101 ? 2.234 24.203 2.584 1 97.75 101 LYS A CA 1
ATOM 804 C C . LYS A 1 101 ? 1.429 25.438 2.965 1 97.75 101 LYS A C 1
ATOM 806 O O . LYS A 1 101 ? 1.978 26.391 3.506 1 97.75 101 LYS A O 1
ATOM 811 N N . ASP A 1 102 ? 0.147 25.391 2.674 1 96.44 102 ASP A N 1
ATOM 812 C CA . ASP A 1 102 ? -0.748 26.5 2.961 1 96.44 102 ASP A CA 1
ATOM 813 C C . ASP A 1 102 ? -1.271 26.438 4.395 1 96.44 102 ASP A C 1
ATOM 815 O O . ASP A 1 102 ? -1.761 25.391 4.832 1 96.44 102 ASP A O 1
ATOM 819 N N . PRO A 1 103 ? -1.304 27.562 5.129 1 95.38 103 PRO A N 1
ATOM 820 C CA . PRO A 1 103 ? -1.754 27.578 6.523 1 95.38 103 PRO A CA 1
ATOM 821 C C . PRO A 1 103 ? -3.275 27.594 6.648 1 95.38 103 PRO A C 1
ATOM 823 O O . PRO A 1 103 ? -3.807 27.531 7.762 1 95.38 103 PRO A O 1
ATOM 826 N N . LYS A 1 104 ? -3.975 27.531 5.676 1 94.31 104 LYS A N 1
ATOM 827 C CA . LYS A 1 104 ? -5.434 27.594 5.738 1 94.31 104 LYS A CA 1
ATOM 828 C C . LYS A 1 104 ? -5.996 26.359 6.449 1 94.31 104 LYS A C 1
ATOM 830 O O . LYS A 1 104 ? -5.438 25.266 6.352 1 94.31 104 LYS A O 1
ATOM 835 N N . LYS A 1 105 ? -7.008 26.641 7.062 1 92.88 105 LYS A N 1
ATOM 836 C CA . LYS A 1 105 ? -7.668 25.547 7.758 1 92.88 105 LYS A CA 1
ATOM 837 C C . LYS A 1 105 ? -8.195 24.5 6.773 1 92.88 105 LYS A C 1
ATOM 839 O O . LYS A 1 105 ? -8.828 24.859 5.777 1 92.88 105 LYS A O 1
ATOM 844 N N . VAL A 1 106 ? -7.875 23.281 7.004 1 94 106 VAL A N 1
ATOM 845 C CA . VAL A 1 106 ? -8.352 22.141 6.23 1 94 106 VAL A CA 1
ATOM 846 C C . VAL A 1 106 ? -9.211 21.234 7.109 1 94 106 VAL A C 1
ATOM 848 O O . VAL A 1 106 ? -8.711 20.578 8.023 1 94 106 VAL A O 1
ATOM 851 N N . HIS A 1 107 ? -10.43 21.125 6.836 1 96.06 107 HIS A N 1
ATOM 852 C CA . HIS A 1 107 ? -11.406 20.5 7.723 1 96.06 107 HIS A CA 1
ATOM 853 C C . HIS A 1 107 ? -11.188 19 7.805 1 96.06 107 HIS A C 1
ATOM 855 O O . HIS A 1 107 ? -11.539 18.359 8.805 1 96.06 107 HIS A O 1
ATOM 861 N N . ASN A 1 108 ? -10.781 18.391 6.754 1 97.56 108 ASN A N 1
ATOM 862 C CA . ASN A 1 108 ? -10.633 16.938 6.746 1 97.56 108 ASN A CA 1
ATOM 863 C C . ASN A 1 108 ? -9.266 16.516 7.266 1 97.56 108 ASN A C 1
ATOM 865 O O . ASN A 1 108 ? -8.898 15.336 7.152 1 97.56 108 ASN A O 1
ATOM 869 N N . LEU A 1 109 ? -8.484 17.422 7.746 1 98.25 109 LEU A N 1
ATOM 870 C CA . LEU A 1 109 ? -7.152 17.125 8.266 1 98.25 109 LEU A CA 1
ATOM 871 C C . LEU A 1 109 ? -7.07 17.422 9.758 1 98.25 109 LEU A C 1
ATOM 873 O O . LEU A 1 109 ? -7.316 18.562 10.18 1 98.25 109 LEU A O 1
ATOM 877 N N . LYS A 1 110 ? -6.695 16.375 10.578 1 98.12 110 LYS A N 1
ATOM 878 C CA . LYS A 1 110 ? -6.59 16.531 12.031 1 98.12 110 LYS A CA 1
ATOM 879 C C . LYS A 1 110 ? -5.293 15.922 12.555 1 98.12 110 LYS A C 1
ATOM 881 O O . LYS A 1 110 ? -4.742 15.008 11.938 1 98.12 110 LYS A O 1
ATOM 886 N N . THR A 1 111 ? -4.871 16.391 13.68 1 97.38 111 THR A N 1
ATOM 887 C CA . THR A 1 111 ? -3.699 15.828 14.344 1 97.38 111 THR A CA 1
ATOM 888 C C . THR A 1 111 ? -4 14.438 14.906 1 97.38 111 THR A C 1
ATOM 890 O O . THR A 1 111 ? -5.066 14.219 15.477 1 97.38 111 THR A O 1
ATOM 893 N N . ASP A 1 112 ? -3.059 13.484 14.695 1 98.06 112 ASP A N 1
ATOM 894 C CA . ASP A 1 112 ? -3.16 12.148 15.266 1 98.06 112 ASP A CA 1
ATOM 895 C C . ASP A 1 112 ? -2.57 12.102 16.672 1 98.06 112 ASP A C 1
ATOM 897 O O . ASP A 1 112 ? -1.377 11.844 16.844 1 98.06 112 ASP A O 1
ATOM 901 N N . PHE A 1 113 ? -3.35 12.125 17.641 1 96.62 113 PHE A N 1
ATOM 902 C CA . PHE A 1 113 ? -2.896 12.203 19.016 1 96.62 113 PHE A CA 1
ATOM 903 C C . PHE A 1 113 ? -2.396 10.844 19.5 1 96.62 113 PHE A C 1
ATOM 905 O O . PHE A 1 113 ? -1.642 10.766 20.469 1 96.62 113 PHE A O 1
ATOM 912 N N . GLU A 1 114 ? -2.951 9.82 18.875 1 94.88 114 GLU A N 1
ATOM 913 C CA . GLU A 1 114 ? -2.449 8.492 19.219 1 94.88 114 GLU A CA 1
ATOM 914 C C . GLU A 1 114 ? -0.971 8.352 18.859 1 94.88 114 GLU A C 1
ATOM 916 O O . GLU A 1 114 ? -0.23 7.637 19.531 1 94.88 114 GLU A O 1
ATOM 921 N N . LYS A 1 115 ? -0.548 9.07 17.828 1 95.44 115 LYS A N 1
ATOM 922 C CA . LYS A 1 115 ? 0.814 8.93 17.312 1 95.44 115 LYS A CA 1
ATOM 923 C C . LYS A 1 115 ? 1.645 10.172 17.625 1 95.44 115 LYS A C 1
ATOM 925 O O . LYS A 1 115 ? 2.855 10.188 17.391 1 95.44 115 LYS A O 1
ATOM 930 N N . TRP A 1 116 ? 0.998 11.172 18.234 1 90.12 116 TRP A N 1
ATOM 931 C CA . TRP A 1 116 ? 1.687 12.445 18.438 1 90.12 116 TRP A CA 1
ATOM 932 C C . TRP A 1 116 ? 2.717 12.336 19.562 1 90.12 116 TRP A C 1
ATOM 934 O O . TRP A 1 116 ? 2.416 11.828 20.641 1 90.12 116 TRP A O 1
ATOM 944 N N . ARG A 1 117 ? 3.953 12.5 19.141 1 81.44 117 ARG A N 1
ATOM 945 C CA . ARG A 1 117 ? 5.031 12.523 20.125 1 81.44 117 ARG A CA 1
ATOM 946 C C . ARG A 1 117 ? 5.645 13.922 20.234 1 81.44 117 ARG A C 1
ATOM 948 O O . ARG A 1 117 ? 5.883 14.57 19.219 1 81.44 117 ARG A O 1
ATOM 955 N N . ASP A 1 118 ? 5.605 14.477 21.5 1 68.75 118 ASP A N 1
ATOM 956 C CA . ASP A 1 118 ? 6.16 15.812 21.641 1 68.75 118 ASP A CA 1
ATOM 957 C C . ASP A 1 118 ? 7.688 15.781 21.641 1 68.75 118 ASP A C 1
ATOM 959 O O . ASP A 1 118 ? 8.289 14.75 21.922 1 68.75 118 ASP A O 1
ATOM 963 N N . GLU A 1 119 ? 8.281 16.875 21.016 1 62.62 119 GLU A N 1
ATOM 964 C CA . GLU A 1 119 ? 9.719 17.078 21.016 1 62.62 119 GLU A CA 1
ATOM 965 C C . GLU A 1 119 ? 10.328 16.703 22.375 1 62.62 119 GLU A C 1
ATOM 967 O O . GLU A 1 119 ? 11.406 16.109 22.438 1 62.62 119 GLU A O 1
ATOM 972 N N . ASP A 1 120 ? 9.586 17.125 23.469 1 59.06 120 ASP A N 1
ATOM 973 C CA . ASP A 1 120 ? 10.117 17 24.828 1 59.06 120 ASP A CA 1
ATOM 974 C C . ASP A 1 120 ? 9.93 15.578 25.344 1 59.06 120 ASP A C 1
ATOM 976 O O . ASP A 1 120 ? 10.562 15.188 26.328 1 59.06 120 ASP A O 1
ATOM 980 N N . ASP A 1 121 ? 9.016 14.969 24.828 1 55.41 121 ASP A N 1
ATOM 981 C CA . ASP A 1 121 ? 8.664 13.664 25.375 1 55.41 121 ASP A CA 1
ATOM 982 C C . ASP A 1 121 ? 9.656 12.594 24.922 1 55.41 121 ASP A C 1
ATOM 984 O O . ASP A 1 121 ? 9.594 11.453 25.375 1 55.41 121 ASP A O 1
ATOM 988 N N . SER A 1 122 ? 10.312 12.789 23.875 1 51.91 122 SER A N 1
ATOM 989 C CA . SER A 1 122 ? 11.328 11.766 23.641 1 51.91 122 SER A CA 1
ATOM 990 C C . SER A 1 122 ? 12.102 11.469 24.922 1 51.91 122 SER A C 1
ATOM 992 O O . SER A 1 122 ? 12.617 10.359 25.094 1 51.91 122 SER A O 1
ATOM 994 N N . ASP A 1 123 ? 12.422 12.531 25.734 1 45.97 123 ASP A N 1
ATOM 995 C CA . ASP A 1 123 ? 12.938 12.391 27.094 1 45.97 123 ASP A CA 1
ATOM 996 C C . ASP A 1 123 ? 11.812 12.078 28.078 1 45.97 123 ASP A C 1
ATOM 998 O O . ASP A 1 123 ? 11.984 12.211 29.297 1 45.97 123 ASP A O 1
ATOM 1002 N N . ALA A 1 124 ? 10.703 11.93 27.688 1 44.03 124 ALA A N 1
ATOM 1003 C CA . ALA A 1 124 ? 9.469 11.82 28.453 1 44.03 124 ALA A CA 1
ATOM 1004 C C . ALA A 1 124 ? 9.391 10.492 29.203 1 44.03 124 ALA A C 1
ATOM 1006 O O . ALA A 1 124 ? 8.367 10.164 29.797 1 44.03 124 ALA A O 1
ATOM 1007 N N . ASP A 1 125 ? 10.156 9.586 29.469 1 44.03 125 ASP A N 1
ATOM 1008 C CA . ASP A 1 125 ? 9.812 8.68 30.562 1 44.03 125 ASP A CA 1
ATOM 1009 C C . ASP A 1 125 ? 9.117 9.422 31.703 1 44.03 125 ASP A C 1
ATOM 1011 O O . ASP A 1 125 ? 8.328 8.836 32.438 1 44.03 125 ASP A O 1
ATOM 1015 N N . ASP A 1 126 ? 9.484 10.703 32.188 1 40.69 126 ASP A N 1
ATOM 1016 C CA . ASP A 1 126 ? 9.062 11.383 33.438 1 40.69 126 ASP A CA 1
ATOM 1017 C C . ASP A 1 126 ? 7.812 12.227 33.188 1 40.69 126 ASP A C 1
ATOM 1019 O O . ASP A 1 126 ? 7.164 12.664 34.125 1 40.69 126 ASP A O 1
ATOM 1023 N N . ASN A 1 127 ? 7.516 12.797 32.062 1 40.69 127 ASN A N 1
ATOM 1024 C CA . ASN A 1 127 ? 6.562 13.891 31.953 1 40.69 127 ASN A CA 1
ATOM 1025 C C . ASN A 1 127 ? 5.164 13.391 31.609 1 40.69 127 ASN A C 1
ATOM 1027 O O . ASN A 1 127 ? 4.27 14.18 31.312 1 40.69 127 ASN A O 1
ATOM 1031 N N . GLU A 1 128 ? 4.816 12.25 31.406 1 42.84 128 GLU A N 1
ATOM 1032 C CA . GLU A 1 128 ? 3.455 11.781 31.172 1 42.84 128 GLU A CA 1
ATOM 1033 C C . GLU A 1 128 ? 2.52 12.219 32.281 1 42.84 128 GLU A C 1
ATOM 1035 O O . GLU A 1 128 ? 1.297 12.133 32.156 1 42.84 128 GLU A O 1
ATOM 1040 N N . ASP A 1 129 ? 2.949 12.492 33.5 1 43.22 129 ASP A N 1
ATOM 1041 C CA . ASP A 1 129 ? 2.156 12.766 34.688 1 43.22 129 ASP A CA 1
ATOM 1042 C C . ASP A 1 129 ? 1.528 14.156 34.625 1 43.22 129 ASP A C 1
ATOM 1044 O O . ASP A 1 129 ? 0.622 14.477 35.375 1 43.22 129 ASP A O 1
ATOM 1048 N N . PHE A 1 130 ? 2.076 15.109 33.844 1 43.09 130 PHE A N 1
ATOM 1049 C CA . PHE A 1 130 ? 1.701 16.5 34 1 43.09 130 PHE A CA 1
ATOM 1050 C C . PHE A 1 130 ? 0.406 16.812 33.25 1 43.09 130 PHE A C 1
ATOM 1052 O O . PHE A 1 130 ? -0.423 17.594 33.719 1 43.09 130 PHE A O 1
ATOM 1059 N N . ASN A 1 131 ? 0.043 16.266 32.094 1 46.69 131 ASN A N 1
ATOM 1060 C CA . ASN A 1 131 ? -1.103 16.734 31.328 1 46.69 131 ASN A CA 1
ATOM 1061 C C . ASN A 1 131 ? -2.412 16.156 31.859 1 46.69 131 ASN A C 1
ATOM 1063 O O . ASN A 1 131 ? -3.486 16.688 31.578 1 46.69 131 ASN A O 1
ATOM 1067 N N . LEU A 1 132 ? -2.488 15.102 32.531 1 50.34 132 LEU A N 1
ATOM 1068 C CA . LEU A 1 132 ? -3.689 14.562 33.156 1 50.34 132 LEU A CA 1
ATOM 1069 C C . LEU A 1 132 ? -4.164 15.477 34.312 1 50.34 132 LEU A C 1
ATOM 1071 O O . LEU A 1 132 ? -5.363 15.742 34.406 1 50.34 132 LEU A O 1
ATOM 1075 N N . ASP A 1 133 ? -3.348 16.172 35 1 51 133 ASP A N 1
ATOM 1076 C CA . ASP A 1 133 ? -3.637 17.047 36.125 1 51 133 ASP A CA 1
ATOM 1077 C C . ASP A 1 133 ? -4.262 18.359 35.688 1 51 133 ASP A C 1
ATOM 1079 O O . ASP A 1 133 ? -5.207 18.859 36.281 1 51 133 ASP A O 1
ATOM 1083 N N . GLU A 1 134 ? -3.865 18.906 34.562 1 50.75 134 GLU A N 1
ATOM 1084 C CA . GLU A 1 134 ? -4.406 20.156 34.031 1 50.75 134 GLU A CA 1
ATOM 1085 C C . GLU A 1 134 ? -5.793 19.938 33.438 1 50.75 134 GLU A C 1
ATOM 1087 O O . GLU A 1 134 ? -6.688 20.766 33.594 1 50.75 134 GLU A O 1
ATOM 1092 N N . MET A 1 135 ? -6.105 18.797 32.812 1 51.41 135 MET A N 1
ATOM 1093 C CA . MET A 1 135 ? -7.426 18.484 32.281 1 51.41 135 MET A CA 1
ATOM 1094 C C . MET A 1 135 ? -8.422 18.219 33.406 1 51.41 135 MET A C 1
ATOM 1096 O O . MET A 1 135 ? -9.547 18.719 33.375 1 51.41 135 MET A O 1
ATOM 1100 N N . MET A 1 136 ? -8 17.609 34.438 1 53.59 136 MET A N 1
ATOM 1101 C CA . MET A 1 136 ? -8.805 17.391 35.625 1 53.59 136 MET A CA 1
ATOM 1102 C C . MET A 1 136 ? -9.07 18.719 36.344 1 53.59 136 MET A C 1
ATOM 1104 O O . MET A 1 136 ? -10.172 18.938 36.844 1 53.59 136 MET A O 1
ATOM 1108 N N . GLN A 1 137 ? -8.172 19.641 36.344 1 53.97 137 GLN A N 1
ATOM 1109 C CA . GLN A 1 137 ? -8.328 20.953 36.969 1 53.97 137 GLN A CA 1
ATOM 1110 C C . GLN A 1 137 ? -9.328 21.812 36.188 1 53.97 137 GLN A C 1
ATOM 1112 O O . GLN A 1 137 ? -10.125 22.531 36.781 1 53.97 137 GLN A O 1
ATOM 1117 N N . SER A 1 138 ? -9.344 21.703 34.906 1 55.28 138 SER A N 1
ATOM 1118 C CA . SER A 1 138 ? -10.281 22.453 34.094 1 55.28 138 SER A CA 1
ATOM 1119 C C . SER A 1 138 ? -11.688 21.891 34.188 1 55.28 138 SER A C 1
ATOM 1121 O O . SER A 1 138 ? -12.664 22.656 34.25 1 55.28 138 SER A O 1
ATOM 1123 N N . MET A 1 139 ? -11.836 20.578 34.25 1 53.91 139 MET A N 1
ATOM 1124 C CA . MET A 1 139 ? -13.148 19.984 34.469 1 53.91 139 MET A CA 1
ATOM 1125 C C . MET A 1 139 ? -13.586 20.125 35.906 1 53.91 139 MET A C 1
ATOM 1127 O O . MET A 1 139 ? -14.781 20.188 36.219 1 53.91 139 MET A O 1
ATOM 1131 N N . GLY A 1 140 ? -12.656 19.984 36.812 1 52.94 140 GLY A N 1
ATOM 1132 C CA . GLY A 1 140 ? -12.914 20.172 38.219 1 52.94 140 GLY A CA 1
ATOM 1133 C C . GLY A 1 140 ? -13.336 21.594 38.562 1 52.94 140 GLY A C 1
ATOM 1134 O O . GLY A 1 140 ? -13.93 21.828 39.625 1 52.94 140 GLY A O 1
ATOM 1135 N N . GLY A 1 141 ? -12.812 22.562 37.875 1 51.44 141 GLY A N 1
ATOM 1136 C CA . GLY A 1 141 ? -13.203 23.953 38.094 1 51.44 141 GLY A CA 1
ATOM 1137 C C . GLY A 1 141 ? -14.672 24.203 37.844 1 51.44 141 GLY A C 1
ATOM 1138 O O . GLY A 1 141 ? -15.266 25.094 38.438 1 51.44 141 GLY A O 1
ATOM 1139 N N . LEU A 1 142 ? -15.328 23.5 36.906 1 48.91 142 LEU A N 1
ATOM 1140 C CA . LEU A 1 142 ? -16.75 23.703 36.625 1 48.91 142 LEU A CA 1
ATOM 1141 C C . LEU A 1 142 ? -17.594 23.141 37.781 1 48.91 142 LEU A C 1
ATOM 1143 O O . LEU A 1 142 ? -18.594 23.75 38.156 1 48.91 142 LEU A O 1
ATOM 1147 N N . GLN A 1 143 ? -17.188 22.016 38.344 1 48.16 143 GLN A N 1
ATOM 1148 C CA . GLN A 1 143 ? -17.969 21.453 39.438 1 48.16 143 GLN A CA 1
ATOM 1149 C C . GLN A 1 143 ? -17.75 22.234 40.719 1 48.16 143 GLN A C 1
ATOM 1151 O O . GLN A 1 143 ? -18.578 22.203 41.625 1 48.16 143 GLN A O 1
ATOM 1156 N N . GLY A 1 144 ? -16.562 22.75 40.875 1 47.59 144 GLY A N 1
ATOM 1157 C CA . GLY A 1 144 ? -16.234 23.5 42.094 1 47.59 144 GLY A CA 1
ATOM 1158 C C . GLY A 1 144 ? -16.984 24.828 42.188 1 47.59 144 GLY A C 1
ATOM 1159 O O . GLY A 1 144 ? -16.938 25.5 43.219 1 47.59 144 GLY A O 1
ATOM 1160 N N . ALA A 1 145 ? -17.297 25.422 41.062 1 45.59 145 ALA A N 1
ATOM 1161 C CA . ALA A 1 145 ? -17.969 26.719 41.156 1 45.59 145 ALA A CA 1
ATOM 1162 C C . ALA A 1 145 ? -19.359 26.578 41.75 1 45.59 145 ALA A C 1
ATOM 1164 O O . ALA A 1 145 ? -19.953 27.547 42.219 1 45.59 145 ALA A O 1
ATOM 1165 N N . GLY A 1 146 ? -20.062 25.453 41.438 1 43.97 146 GLY A N 1
ATOM 1166 C CA . GLY A 1 146 ? -21.438 25.391 41.906 1 43.97 146 GLY A CA 1
ATOM 1167 C C . GLY A 1 146 ? -21.531 25.125 43.406 1 43.97 146 GLY A C 1
ATOM 1168 O O . GLY A 1 146 ? -22.641 25.062 43.969 1 43.97 146 GLY A O 1
ATOM 1169 N N . ALA A 1 147 ? -20.516 24.391 43.938 1 42.44 147 ALA A N 1
ATOM 1170 C CA . ALA A 1 147 ? -20.719 23.922 45.281 1 42.44 147 ALA A CA 1
ATOM 1171 C C . ALA A 1 147 ? -20.578 25.078 46.281 1 42.44 147 ALA A C 1
ATOM 1173 O O . ALA A 1 147 ? -20.578 24.844 47.5 1 42.44 147 ALA A O 1
ATOM 1174 N N . SER A 1 148 ? -20.031 26.172 45.875 1 40.66 148 SER A N 1
ATOM 1175 C CA . SER A 1 148 ? -19.719 27.109 46.938 1 40.66 148 SER A CA 1
ATOM 1176 C C . SER A 1 148 ? -20.969 27.516 47.719 1 40.66 148 SER A C 1
ATOM 1178 O O . SER A 1 148 ? -20.891 28.109 48.781 1 40.66 148 SER A O 1
ATOM 1180 N N . ASP A 1 149 ? -22.094 27.766 47.094 1 40.12 149 ASP A N 1
ATOM 1181 C CA . ASP A 1 149 ? -22.969 28.703 47.781 1 40.12 149 ASP A CA 1
ATOM 1182 C C . ASP A 1 149 ? -23.734 28.016 48.906 1 40.12 149 ASP A C 1
ATOM 1184 O O . ASP A 1 149 ? -24.688 28.578 49.438 1 40.12 149 ASP A O 1
ATOM 1188 N N . LEU A 1 150 ? -23.75 26.656 48.938 1 40.34 150 LEU A N 1
ATOM 1189 C CA . LEU A 1 150 ? -24.719 26.156 49.906 1 40.34 150 LEU A CA 1
ATOM 1190 C C . LEU A 1 150 ? -24.328 26.562 51.312 1 40.34 150 LEU A C 1
ATOM 1192 O O . LEU A 1 150 ? -23.344 26.047 51.875 1 40.34 150 LEU A O 1
ATOM 1196 N N . GLY A 1 151 ? -24.266 27.797 51.688 1 36.69 151 GLY A N 1
ATOM 1197 C CA . GLY A 1 151 ? -24.078 28.453 52.969 1 36.69 151 GLY A CA 1
ATOM 1198 C C . GLY A 1 151 ? -24.844 27.797 54.094 1 36.69 151 GLY A C 1
ATOM 1199 O O . GLY A 1 151 ? -25.922 27.234 53.875 1 36.69 151 GLY A O 1
ATOM 1200 N N . GLU A 1 152 ? -24.188 27.281 55.188 1 36.28 152 GLU A N 1
ATOM 1201 C CA . GLU A 1 152 ? -24.375 26.734 56.531 1 36.28 152 GLU A CA 1
ATOM 1202 C C . GLU A 1 152 ? -25.438 27.5 57.312 1 36.28 152 GLU A C 1
ATOM 1204 O O . GLU A 1 152 ? -25.203 28.609 57.781 1 36.28 152 GLU A O 1
ATOM 1209 N N . ASN A 1 153 ? -26.688 27.641 56.938 1 34.94 153 ASN A N 1
ATOM 1210 C CA . ASN A 1 153 ? -27.734 28.219 57.75 1 34.94 153 ASN A CA 1
ATOM 1211 C C . ASN A 1 153 ? -27.938 27.422 59.031 1 34.94 153 ASN A C 1
ATOM 1213 O O . ASN A 1 153 ? -28.391 26.281 59 1 34.94 153 ASN A O 1
ATOM 1217 N N . GLU A 1 154 ? -26.938 27.328 59.938 1 34.97 154 GLU A N 1
ATOM 1218 C CA . GLU A 1 154 ? -27.016 26.781 61.312 1 34.97 154 GLU A CA 1
ATOM 1219 C C . GLU A 1 154 ? -28.25 27.281 62.031 1 34.97 154 GLU A C 1
ATOM 1221 O O . GLU A 1 154 ? -28.344 28.469 62.344 1 34.97 154 GLU A O 1
ATOM 1226 N N . ASP A 1 155 ? -29.438 26.797 61.844 1 36.41 155 ASP A N 1
ATOM 1227 C CA . ASP A 1 155 ? -30.703 27 62.562 1 36.41 155 ASP A CA 1
ATOM 1228 C C . ASP A 1 155 ? -30.578 26.625 64.062 1 36.41 155 ASP A C 1
ATOM 1230 O O . ASP A 1 155 ? -30.25 25.484 64.375 1 36.41 155 ASP A O 1
ATOM 1234 N N . SER A 1 156 ? -30.094 27.469 64.938 1 36.03 156 SER A N 1
ATOM 1235 C CA . SER A 1 156 ? -29.938 27.5 66.375 1 36.03 156 SER A CA 1
ATOM 1236 C C . SER A 1 156 ? -31.266 27.203 67.125 1 36.03 156 SER A C 1
ATOM 1238 O O . SER A 1 156 ? -31.953 28.125 67.562 1 36.03 156 SER A O 1
ATOM 1240 N N . ASP A 1 157 ? -32.188 26.297 66.75 1 33.66 157 ASP A N 1
ATOM 1241 C CA . ASP A 1 157 ? -33.531 26.203 67.375 1 33.66 157 ASP A CA 1
ATOM 1242 C C . ASP A 1 157 ? -33.469 25.516 68.75 1 33.66 157 ASP A C 1
ATOM 1244 O O . ASP A 1 157 ? -34.469 25.062 69.25 1 33.66 157 ASP A O 1
ATOM 1248 N N . ASP A 1 158 ? -32.469 25.094 69.438 1 36.66 158 ASP A N 1
ATOM 1249 C CA . ASP A 1 158 ? -32.625 24.156 70.562 1 36.66 158 ASP A CA 1
ATOM 1250 C C . ASP A 1 158 ? -33.5 24.75 71.688 1 36.66 158 ASP A C 1
ATOM 1252 O O . ASP A 1 158 ? -33.094 25.672 72.375 1 36.66 158 ASP A O 1
ATOM 1256 N N . GLU A 1 159 ? -34.906 24.703 71.625 1 34.38 159 GLU A N 1
ATOM 1257 C CA . GLU A 1 159 ? -36 24.969 72.562 1 34.38 159 GLU A CA 1
ATOM 1258 C C . GLU A 1 159 ? -35.844 24.188 73.875 1 34.38 159 GLU A C 1
ATOM 1260 O O . GLU A 1 159 ? -35.219 23.125 73.875 1 34.38 159 GLU A O 1
ATOM 1265 N N . ASP A 1 160 ? -36.406 24.672 75.125 1 39.16 160 ASP A N 1
ATOM 1266 C CA . ASP A 1 160 ? -36.531 24.562 76.562 1 39.16 160 ASP A CA 1
ATOM 1267 C C . ASP A 1 160 ? -37.312 23.328 76.938 1 39.16 160 ASP A C 1
ATOM 1269 O O . ASP A 1 160 ? -38.344 23.406 77.688 1 39.16 160 ASP A O 1
ATOM 1273 N N . LEU A 1 161 ? -37.281 22.172 76.438 1 36.09 161 LEU A N 1
ATOM 1274 C CA . LEU A 1 161 ? -38.219 21.094 76.812 1 36.09 161 LEU A CA 1
ATOM 1275 C C . LEU A 1 161 ? -38.156 20.797 78.312 1 36.09 161 LEU A C 1
ATOM 1277 O O . LEU A 1 161 ? -37.094 20.75 78.875 1 36.09 161 LEU A O 1
ATOM 1281 N N . PRO A 1 162 ? -39.281 21.078 79.062 1 45.16 162 PRO A N 1
ATOM 1282 C CA . PRO A 1 162 ? -39.688 20.875 80.438 1 45.16 162 PRO A CA 1
ATOM 1283 C C . PRO A 1 162 ? -39.438 19.438 80.938 1 45.16 162 PRO A C 1
ATOM 1285 O O . PRO A 1 162 ? -39.469 18.5 80.125 1 45.16 162 PRO A O 1
ATOM 1288 N N . ASP A 1 163 ? -38.75 19.125 82 1 36.66 163 ASP A N 1
ATOM 1289 C CA . ASP A 1 163 ? -38.219 17.875 82.562 1 36.66 163 ASP A CA 1
ATOM 1290 C C . ASP A 1 163 ? -39.375 16.938 82.938 1 36.66 163 ASP A C 1
ATOM 1292 O O . ASP A 1 163 ? -40.469 17.375 83.188 1 36.66 163 ASP A O 1
ATOM 1296 N N . LEU A 1 164 ? -39.312 15.562 82.5 1 33.84 164 LEU A N 1
ATOM 1297 C CA . LEU A 1 164 ? -39.969 14.312 82.875 1 33.84 164 LEU A CA 1
ATOM 1298 C C . LEU A 1 164 ? -40.125 14.188 84.375 1 33.84 164 LEU A C 1
ATOM 1300 O O . LEU A 1 164 ? -39.125 14.141 85.125 1 33.84 164 LEU A O 1
ATOM 1304 N N . GLN A 1 165 ? -41.188 14.781 85 1 24.38 165 GLN A N 1
ATOM 1305 C CA . GLN A 1 165 ? -41.75 14.242 86.25 1 24.38 165 GLN A CA 1
ATOM 1306 C C . GLN A 1 165 ? -42.344 12.867 86 1 24.38 165 GLN A C 1
ATOM 1308 O O . GLN A 1 165 ? -43.062 12.648 85 1 24.38 165 GLN A O 1
ATOM 1313 N N . MET B 1 1 ? -6.227 7.094 -42.469 1 26.61 1 MET B N 1
ATOM 1314 C CA . MET B 1 1 ? -5.191 7.363 -41.5 1 26.61 1 MET B CA 1
ATOM 1315 C C . MET B 1 1 ? -5.484 6.633 -40.188 1 26.61 1 MET B C 1
ATOM 1317 O O . MET B 1 1 ? -6.562 6.797 -39.594 1 26.61 1 MET B O 1
ATOM 1321 N N . ASP B 1 2 ? -5.105 5.188 -40.031 1 29.88 2 ASP B N 1
ATOM 1322 C CA . ASP B 1 2 ? -5.473 4.055 -39.188 1 29.88 2 ASP B CA 1
ATOM 1323 C C . ASP B 1 2 ? -5.203 4.352 -37.719 1 29.88 2 ASP B C 1
ATOM 1325 O O . ASP B 1 2 ? -4.066 4.629 -37.312 1 29.88 2 ASP B O 1
ATOM 1329 N N . THR B 1 3 ? -5.91 5.266 -36.969 1 30.45 3 THR B N 1
ATOM 1330 C CA . THR B 1 3 ? -5.844 5.676 -35.594 1 30.45 3 THR B CA 1
ATOM 1331 C C . THR B 1 3 ? -5.637 4.469 -34.656 1 30.45 3 THR B C 1
ATOM 1333 O O . THR B 1 3 ? -6.602 3.803 -34.281 1 30.45 3 THR B O 1
ATOM 1336 N N . SER B 1 4 ? -4.875 3.379 -35.062 1 30.95 4 SER B N 1
ATOM 1337 C CA . SER B 1 4 ? -4.434 2.119 -34.5 1 30.95 4 SER B CA 1
ATOM 1338 C C . SER B 1 4 ? -3.871 2.336 -33.094 1 30.95 4 SER B C 1
ATOM 1340 O O . SER B 1 4 ? -2.812 2.947 -32.938 1 30.95 4 SER B O 1
ATOM 1342 N N . SER B 1 5 ? -4.645 2.906 -32.062 1 34.44 5 SER B N 1
ATOM 1343 C CA . SER B 1 5 ? -4.312 3.16 -30.672 1 34.44 5 SER B CA 1
ATOM 1344 C C . SER B 1 5 ? -3.352 2.109 -30.141 1 34.44 5 SER B C 1
ATOM 1346 O O . SER B 1 5 ? -3.723 0.944 -29.984 1 34.44 5 SER B O 1
ATOM 1348 N N . ASN B 1 6 ? -2.086 1.796 -30.547 1 35.66 6 ASN B N 1
ATOM 1349 C CA . ASN B 1 6 ? -0.958 0.909 -30.297 1 35.66 6 ASN B CA 1
ATOM 1350 C C . ASN B 1 6 ? -0.795 0.63 -28.797 1 35.66 6 ASN B C 1
ATOM 1352 O O . ASN B 1 6 ? -0.459 1.53 -28.031 1 35.66 6 ASN B O 1
ATOM 1356 N N . ALA B 1 7 ? -1.648 0.06 -28 1 40.94 7 ALA B N 1
ATOM 1357 C CA . ALA B 1 7 ? -1.684 -0.446 -26.625 1 40.94 7 ALA B CA 1
ATOM 1358 C C . ALA B 1 7 ? -0.291 -0.859 -26.156 1 40.94 7 ALA B C 1
ATOM 1360 O O . ALA B 1 7 ? 0.243 -1.878 -26.594 1 40.94 7 ALA B O 1
ATOM 1361 N N . THR B 1 8 ? 0.826 -0.18 -26.125 1 49.34 8 THR B N 1
ATOM 1362 C CA . THR B 1 8 ? 2.201 -0.482 -25.75 1 49.34 8 THR B CA 1
ATOM 1363 C C . THR B 1 8 ? 2.236 -1.328 -24.469 1 49.34 8 THR B C 1
ATOM 1365 O O . THR B 1 8 ? 1.63 -0.966 -23.469 1 49.34 8 THR B O 1
ATOM 1368 N N . HIS B 1 9 ? 2.146 -2.635 -24.594 1 70.38 9 HIS B N 1
ATOM 1369 C CA . HIS B 1 9 ? 2.188 -3.648 -23.547 1 70.38 9 HIS B CA 1
ATOM 1370 C C . HIS B 1 9 ? 3.303 -3.363 -22.547 1 70.38 9 HIS B C 1
ATOM 1372 O O . HIS B 1 9 ? 4.477 -3.297 -22.922 1 70.38 9 HIS B O 1
ATOM 1378 N N . LEU B 1 10 ? 3.096 -2.508 -21.609 1 86.75 10 LEU B N 1
ATOM 1379 C CA . LEU B 1 10 ? 4.09 -2.248 -20.578 1 86.75 10 LEU B CA 1
ATOM 1380 C C . LEU B 1 10 ? 4.664 -3.551 -20.031 1 86.75 10 LEU B C 1
ATOM 1382 O O . LEU B 1 10 ? 3.984 -4.578 -20.016 1 86.75 10 LEU B O 1
ATOM 1386 N N . THR B 1 11 ? 5.98 -3.555 -19.922 1 93.38 11 THR B N 1
ATOM 1387 C CA . THR B 1 11 ? 6.66 -4.738 -19.406 1 93.38 11 THR B CA 1
ATOM 1388 C C . THR B 1 11 ? 6.117 -5.125 -18.031 1 93.38 11 THR B C 1
ATOM 1390 O O . THR B 1 11 ? 6.02 -4.281 -17.141 1 93.38 11 THR B O 1
ATOM 1393 N N . PRO B 1 12 ? 5.582 -6.32 -17.938 1 96.31 12 PRO B N 1
ATOM 1394 C CA . PRO B 1 12 ? 5.148 -6.75 -16.609 1 96.31 12 PRO B CA 1
ATOM 1395 C C . PRO B 1 12 ? 6.312 -6.91 -15.625 1 96.31 12 PRO B C 1
ATOM 1397 O O . PRO B 1 12 ? 7.395 -7.359 -16.016 1 96.31 12 PRO B O 1
ATOM 1400 N N . PRO B 1 13 ? 6.109 -6.465 -14.414 1 97 13 PRO B N 1
ATOM 1401 C CA . PRO B 1 13 ? 7.164 -6.691 -13.422 1 97 13 PRO B CA 1
ATOM 1402 C C . PRO B 1 13 ? 7.254 -8.148 -12.977 1 97 13 PRO B C 1
ATOM 1404 O O . PRO B 1 13 ? 6.266 -8.883 -13.039 1 97 13 PRO B O 1
ATOM 1407 N N . PRO B 1 14 ? 8.469 -8.578 -12.531 1 97.81 14 PRO B N 1
ATOM 1408 C CA . PRO B 1 14 ? 8.547 -9.906 -11.914 1 97.81 14 PRO B CA 1
ATOM 1409 C C . PRO B 1 14 ? 7.688 -10.023 -10.664 1 97.81 14 PRO B C 1
ATOM 1411 O O . PRO B 1 14 ? 7.602 -9.078 -9.875 1 97.81 14 PRO B O 1
ATOM 1414 N N . VAL B 1 15 ? 7.008 -11.156 -10.586 1 98.5 15 VAL B N 1
ATOM 1415 C CA . VAL B 1 15 ? 6.137 -11.383 -9.438 1 98.5 15 VAL B CA 1
ATOM 1416 C C . VAL B 1 15 ? 6.453 -12.734 -8.805 1 98.5 15 VAL B C 1
ATOM 1418 O O . VAL B 1 15 ? 6.648 -13.727 -9.508 1 98.5 15 VAL B O 1
ATOM 1421 N N . LEU B 1 16 ? 6.629 -12.734 -7.457 1 98.69 16 LEU B N 1
ATOM 1422 C CA . LEU B 1 16 ? 6.695 -13.969 -6.68 1 98.69 16 LEU B CA 1
ATOM 1423 C C . LEU B 1 16 ? 5.367 -14.25 -5.988 1 98.69 16 LEU B C 1
ATOM 1425 O O . LEU B 1 16 ? 4.699 -13.32 -5.516 1 98.69 16 LEU B O 1
ATOM 1429 N N . TRP B 1 17 ? 5.074 -15.508 -5.867 1 98.5 17 TRP B N 1
ATOM 1430 C CA . TRP B 1 17 ? 3.83 -15.828 -5.176 1 98.5 17 TRP B CA 1
ATOM 1431 C C . TRP B 1 17 ? 3.998 -17.062 -4.293 1 98.5 17 TRP B C 1
ATOM 1433 O O . TRP B 1 17 ? 4.844 -17.922 -4.566 1 98.5 17 TRP B O 1
ATOM 1443 N N . ALA B 1 18 ? 3.236 -17.109 -3.197 1 98.31 18 ALA B N 1
ATOM 1444 C CA . ALA B 1 18 ? 3.072 -18.25 -2.289 1 98.31 18 ALA B CA 1
ATOM 1445 C C . ALA B 1 18 ? 1.663 -18.281 -1.705 1 98.31 18 ALA B C 1
ATOM 1447 O O . ALA B 1 18 ? 0.843 -17.406 -1.993 1 98.31 18 ALA B O 1
ATOM 1448 N N . GLN B 1 19 ? 1.394 -19.328 -1.014 1 96.81 19 GLN B N 1
ATOM 1449 C CA . GLN B 1 19 ? 0.064 -19.391 -0.417 1 96.81 19 GLN B CA 1
ATOM 1450 C C . GLN B 1 19 ? 0.089 -20.141 0.915 1 96.81 19 GLN B C 1
ATOM 1452 O O . GLN B 1 19 ? 1.052 -20.844 1.218 1 96.81 19 GLN B O 1
ATOM 1457 N N . ARG B 1 20 ? -0.832 -19.766 1.702 1 95.25 20 ARG B N 1
ATOM 1458 C CA . ARG B 1 20 ? -1.288 -20.562 2.846 1 95.25 20 ARG B CA 1
ATOM 1459 C C . ARG B 1 20 ? -2.709 -21.062 2.627 1 95.25 20 ARG B C 1
ATOM 1461 O O . ARG B 1 20 ? -3.291 -20.859 1.561 1 95.25 20 ARG B O 1
ATOM 1468 N N . LYS B 1 21 ? -3.137 -21.781 3.609 1 93.38 21 LYS B N 1
ATOM 1469 C CA . LYS B 1 21 ? -4.484 -22.328 3.465 1 93.38 21 LYS B CA 1
ATOM 1470 C C . LYS B 1 21 ? -5.512 -21.203 3.305 1 93.38 21 LYS B C 1
ATOM 1472 O O . LYS B 1 21 ? -6.496 -21.359 2.576 1 93.38 21 LYS B O 1
ATOM 1477 N N . ASP B 1 22 ? -5.211 -20.094 3.934 1 95.06 22 ASP B N 1
ATOM 1478 C CA . ASP B 1 22 ? -6.258 -19.078 3.996 1 95.06 22 ASP B CA 1
ATOM 1479 C C . ASP B 1 22 ? -5.84 -17.812 3.244 1 95.06 22 ASP B C 1
ATOM 1481 O O . ASP B 1 22 ? -6.609 -16.844 3.156 1 95.06 22 ASP B O 1
ATOM 1485 N N . SER B 1 23 ? -4.641 -17.812 2.635 1 96.75 23 SER B N 1
ATOM 1486 C CA . SER B 1 23 ? -4.195 -16.547 2.045 1 96.75 23 SER B CA 1
ATOM 1487 C C . SER B 1 23 ? -3.182 -16.797 0.932 1 96.75 23 SER B C 1
ATOM 1489 O O . SER B 1 23 ? -2.559 -17.859 0.871 1 96.75 23 SER B O 1
ATOM 1491 N N . ILE B 1 24 ? -3.111 -15.828 0.027 1 97.56 24 ILE B N 1
ATOM 1492 C CA . ILE B 1 24 ? -2.111 -15.758 -1.032 1 97.56 24 ILE B CA 1
ATOM 1493 C C . ILE B 1 24 ? -1.151 -14.602 -0.765 1 97.56 24 ILE B C 1
ATOM 1495 O O . ILE B 1 24 ? -1.58 -13.5 -0.417 1 97.56 24 ILE B O 1
ATOM 1499 N N . SER B 1 25 ? 0.132 -14.875 -0.861 1 98.06 25 SER B N 1
ATOM 1500 C CA . SER B 1 25 ? 1.148 -13.828 -0.783 1 98.06 25 SER B CA 1
ATOM 1501 C C . SER B 1 25 ? 1.728 -13.516 -2.158 1 98.06 25 SER B C 1
ATOM 1503 O O . SER B 1 25 ? 2.191 -14.414 -2.861 1 98.06 25 SER B O 1
ATOM 1505 N N . LEU B 1 26 ? 1.687 -12.25 -2.523 1 98.56 26 LEU B N 1
ATOM 1506 C CA . LEU B 1 26 ? 2.279 -11.789 -3.773 1 98.56 26 LEU B CA 1
ATOM 1507 C C . LEU B 1 26 ? 3.348 -10.734 -3.512 1 98.56 26 LEU B C 1
ATOM 1509 O O . LEU B 1 26 ? 3.168 -9.859 -2.66 1 98.56 26 LEU B O 1
ATOM 1513 N N . THR B 1 27 ? 4.422 -10.82 -4.227 1 98.5 27 THR B N 1
ATOM 1514 C CA . THR B 1 27 ? 5.461 -9.797 -4.188 1 98.5 27 THR B CA 1
ATOM 1515 C C . THR B 1 27 ? 5.773 -9.289 -5.59 1 98.5 27 THR B C 1
ATOM 1517 O O . THR B 1 27 ? 6.301 -10.039 -6.422 1 98.5 27 THR B O 1
ATOM 1520 N N . VAL B 1 28 ? 5.375 -8.055 -5.871 1 97.81 28 VAL B N 1
ATOM 1521 C CA . VAL B 1 28 ? 5.82 -7.391 -7.094 1 97.81 28 VAL B CA 1
ATOM 1522 C C . VAL B 1 28 ? 7.234 -6.852 -6.902 1 97.81 28 VAL B C 1
ATOM 1524 O O . VAL B 1 28 ? 7.453 -5.934 -6.105 1 97.81 28 VAL B O 1
ATOM 1527 N N . GLN B 1 29 ? 8.133 -7.465 -7.656 1 97.25 29 GLN B N 1
ATOM 1528 C CA . GLN B 1 29 ? 9.539 -7.133 -7.484 1 97.25 29 GLN B CA 1
ATOM 1529 C C . GLN B 1 29 ? 9.93 -5.91 -8.305 1 97.25 29 GLN B C 1
ATOM 1531 O O . GLN B 1 29 ? 10.641 -6.023 -9.305 1 97.25 29 GLN B O 1
ATOM 1536 N N . LEU B 1 30 ? 9.484 -4.77 -7.812 1 95.25 30 LEU B N 1
ATOM 1537 C CA . LEU B 1 30 ? 9.758 -3.473 -8.422 1 95.25 30 LEU B CA 1
ATOM 1538 C C . LEU B 1 30 ? 10.195 -2.461 -7.367 1 95.25 30 LEU B C 1
ATOM 1540 O O . LEU B 1 30 ? 9.461 -2.189 -6.414 1 95.25 30 LEU B O 1
ATOM 1544 N N . GLU B 1 31 ? 11.375 -1.918 -7.496 1 93.44 31 GLU B N 1
ATOM 1545 C CA . GLU B 1 31 ? 11.898 -0.97 -6.52 1 93.44 31 GLU B CA 1
ATOM 1546 C C . GLU B 1 31 ? 11.461 0.456 -6.844 1 93.44 31 GLU B C 1
ATOM 1548 O O . GLU B 1 31 ? 11.148 0.769 -7.996 1 93.44 31 GLU B O 1
ATOM 1553 N N . ASN B 1 32 ? 11.375 1.303 -5.824 1 89.12 32 ASN B N 1
ATOM 1554 C CA . ASN B 1 32 ? 11.141 2.738 -5.949 1 89.12 32 ASN B CA 1
ATOM 1555 C C . ASN B 1 32 ? 9.891 3.037 -6.762 1 89.12 32 ASN B C 1
ATOM 1557 O O . ASN B 1 32 ? 9.938 3.809 -7.723 1 89.12 32 ASN B O 1
ATOM 1561 N N . ILE B 1 33 ? 8.891 2.393 -6.32 1 88.81 33 ILE B N 1
ATOM 1562 C CA . ILE B 1 33 ? 7.621 2.514 -7.039 1 88.81 33 ILE B CA 1
ATOM 1563 C C . ILE B 1 33 ? 7.051 3.916 -6.844 1 88.81 33 ILE B C 1
ATOM 1565 O O . ILE B 1 33 ? 6.902 4.383 -5.711 1 88.81 33 ILE B O 1
ATOM 1569 N N . SER B 1 34 ? 6.809 4.52 -8 1 84.19 34 SER B N 1
ATOM 1570 C CA . SER B 1 34 ? 6.125 5.809 -8.008 1 84.19 34 SER B CA 1
ATOM 1571 C C . SER B 1 34 ? 4.797 5.723 -8.75 1 84.19 34 SER B C 1
ATOM 1573 O O . SER B 1 34 ? 4.656 4.953 -9.703 1 84.19 34 SER B O 1
ATOM 1575 N N . ASN B 1 35 ? 3.764 6.438 -8.266 1 80.25 35 ASN B N 1
ATOM 1576 C CA . ASN B 1 35 ? 2.443 6.555 -8.875 1 80.25 35 ASN B CA 1
ATOM 1577 C C . ASN B 1 35 ? 1.764 5.195 -9.008 1 80.25 35 ASN B C 1
ATOM 1579 O O . ASN B 1 35 ? 1.275 4.844 -10.086 1 80.25 35 ASN B O 1
ATOM 1583 N N . PRO B 1 36 ? 1.758 4.488 -7.949 1 86.5 36 PRO B N 1
ATOM 1584 C CA . PRO B 1 36 ? 1.125 3.172 -8.055 1 86.5 36 PRO B CA 1
ATOM 1585 C C . PRO B 1 36 ? -0.388 3.258 -8.242 1 86.5 36 PRO B C 1
ATOM 1587 O O . PRO B 1 36 ? -1.036 4.129 -7.656 1 86.5 36 PRO B O 1
ATOM 1590 N N . LYS B 1 37 ? -0.89 2.412 -9.117 1 86.19 37 LYS B N 1
ATOM 1591 C CA . LYS B 1 37 ? -2.312 2.139 -9.305 1 86.19 37 LYS B CA 1
ATOM 1592 C C . LYS B 1 37 ? -2.627 0.667 -9.047 1 86.19 37 LYS B C 1
ATOM 1594 O O . LYS B 1 37 ? -2.078 -0.215 -9.711 1 86.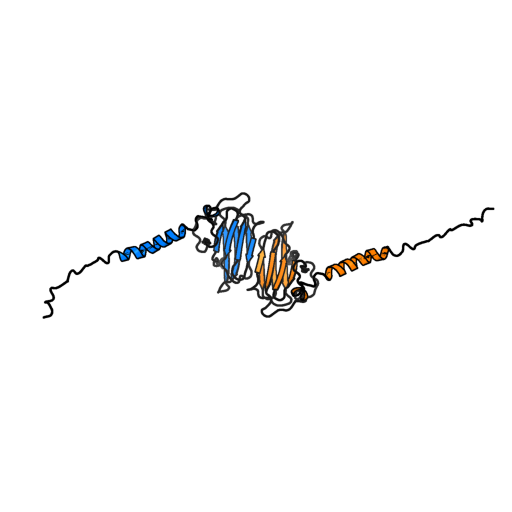19 37 LYS B O 1
ATOM 1599 N N . ILE B 1 38 ? -3.436 0.489 -8.07 1 91.44 38 ILE B N 1
ATOM 1600 C CA . ILE B 1 38 ? -3.766 -0.881 -7.691 1 91.44 38 ILE B CA 1
ATOM 1601 C C . ILE B 1 38 ? -5.281 -1.064 -7.68 1 91.44 38 ILE B C 1
ATOM 1603 O O . ILE B 1 38 ? -6.008 -0.237 -7.125 1 91.44 38 ILE B O 1
ATOM 1607 N N . THR B 1 39 ? -5.746 -2.121 -8.344 1 89.12 39 THR B N 1
ATOM 1608 C CA . THR B 1 39 ? -7.148 -2.527 -8.312 1 89.12 39 THR B CA 1
ATOM 1609 C C . THR B 1 39 ? -7.277 -3.99 -7.898 1 89.12 39 THR B C 1
ATOM 1611 O O . THR B 1 39 ? -6.742 -4.879 -8.57 1 89.12 39 THR B O 1
ATOM 1614 N N . LEU B 1 40 ? -7.965 -4.199 -6.805 1 92.06 40 LEU B N 1
ATOM 1615 C CA . LEU B 1 40 ? -8.18 -5.559 -6.309 1 92.06 40 LEU B CA 1
ATOM 1616 C C . LEU B 1 40 ? -9.648 -5.941 -6.387 1 92.06 40 LEU B C 1
ATOM 1618 O O . LEU B 1 40 ? -10.5 -5.273 -5.805 1 92.06 40 LEU B O 1
ATOM 1622 N N . GLU B 1 41 ? -9.867 -6.926 -7.121 1 90.94 41 GLU B N 1
ATOM 1623 C CA . GLU B 1 41 ? -11.211 -7.477 -7.25 1 90.94 41 GLU B CA 1
ATOM 1624 C C . GLU B 1 41 ? -11.289 -8.883 -6.668 1 90.94 41 GLU B C 1
ATOM 1626 O O . GLU B 1 41 ? -10.289 -9.422 -6.191 1 90.94 41 GLU B O 1
ATOM 1631 N N . LYS B 1 42 ? -12.492 -9.453 -6.75 1 93.69 42 LYS B N 1
ATOM 1632 C CA . LYS B 1 42 ? -12.719 -10.781 -6.195 1 93.69 42 LYS B CA 1
ATOM 1633 C C . LYS B 1 42 ? -11.898 -11.836 -6.926 1 93.69 42 LYS B C 1
ATOM 1635 O O . LYS B 1 42 ? -11.5 -12.836 -6.336 1 93.69 42 LYS B O 1
ATOM 1640 N N . ASN B 1 43 ? -11.57 -11.523 -8.18 1 96.88 43 ASN B N 1
ATOM 1641 C CA . ASN B 1 43 ? -10.922 -12.586 -8.945 1 96.88 43 ASN B CA 1
ATOM 1642 C C . ASN B 1 43 ? -9.641 -12.086 -9.609 1 96.88 43 ASN B C 1
ATOM 1644 O O . ASN B 1 43 ? -9.07 -12.766 -10.469 1 96.88 43 ASN B O 1
ATOM 1648 N N . SER B 1 44 ? -9.203 -10.844 -9.242 1 96.56 44 SER B N 1
ATOM 1649 C CA . SER B 1 44 ? -8.062 -10.344 -10 1 96.56 44 SER B CA 1
ATOM 1650 C C . SER B 1 44 ? -7.367 -9.203 -9.258 1 96.56 44 SER B C 1
ATOM 1652 O O . SER B 1 44 ? -7.977 -8.547 -8.414 1 96.56 44 SER B O 1
ATOM 1654 N N . LEU B 1 45 ? -6.137 -9.023 -9.609 1 96.31 45 LEU B N 1
ATOM 1655 C CA . LEU B 1 45 ? -5.324 -7.898 -9.164 1 96.31 45 LEU B CA 1
ATOM 1656 C C . LEU B 1 45 ? -4.676 -7.195 -10.359 1 96.31 45 LEU B C 1
ATOM 1658 O O . LEU B 1 45 ? -4.055 -7.844 -11.203 1 96.31 45 LEU B O 1
ATOM 1662 N N . TYR B 1 46 ? -4.914 -5.906 -10.43 1 93.62 46 TYR B N 1
ATOM 1663 C CA . TYR B 1 46 ? -4.234 -5.051 -11.391 1 93.62 46 TYR B CA 1
ATOM 1664 C C . TYR B 1 46 ? -3.215 -4.156 -10.703 1 93.62 46 TYR B C 1
ATOM 1666 O O . TYR B 1 46 ? -3.51 -3.547 -9.672 1 93.62 46 TYR B O 1
ATOM 1674 N N . PHE B 1 47 ? -2.018 -4.152 -11.234 1 94.62 47 PHE B N 1
ATOM 1675 C CA . PHE B 1 47 ? -0.959 -3.295 -10.711 1 94.62 47 PHE B CA 1
ATOM 1676 C C . PHE B 1 47 ? -0.308 -2.494 -11.836 1 94.62 47 PHE B C 1
ATOM 1678 O O . PHE B 1 47 ? -0.001 -3.039 -12.898 1 94.62 47 PHE B O 1
ATOM 1685 N N . HIS B 1 48 ? -0.166 -1.176 -11.578 1 92.81 48 HIS B N 1
ATOM 1686 C CA . HIS B 1 48 ? 0.618 -0.284 -12.43 1 92.81 48 HIS B CA 1
ATOM 1687 C C . HIS B 1 48 ? 1.514 0.624 -11.586 1 92.81 48 HIS B C 1
ATOM 1689 O O . HIS B 1 48 ? 1.086 1.144 -10.555 1 92.81 48 HIS B O 1
ATOM 1695 N N . GLY B 1 49 ? 2.729 0.848 -12.086 1 91.5 49 GLY B N 1
ATOM 1696 C CA . GLY B 1 49 ? 3.633 1.771 -11.422 1 91.5 49 GLY B CA 1
ATOM 1697 C C . GLY B 1 49 ? 4.918 2.012 -12.195 1 91.5 49 GLY B C 1
ATOM 1698 O O . GLY B 1 49 ? 5.258 1.243 -13.094 1 91.5 49 GLY B O 1
ATOM 1699 N N . LYS B 1 50 ? 5.453 3.104 -11.852 1 91.81 50 LYS B N 1
ATOM 1700 C CA . LYS B 1 50 ? 6.777 3.41 -12.383 1 91.81 50 LYS B CA 1
ATOM 1701 C C . LYS B 1 50 ? 7.871 3.041 -11.383 1 91.81 50 LYS B C 1
ATOM 1703 O O . LYS B 1 50 ? 7.727 3.273 -10.18 1 91.81 50 LYS B O 1
ATOM 1708 N N . GLY B 1 51 ? 8.938 2.35 -11.953 1 91.94 51 GLY B N 1
ATOM 1709 C CA . GLY B 1 51 ? 10 2.012 -11.023 1 91.94 51 GLY B CA 1
ATOM 1710 C C . GLY B 1 51 ? 11.102 1.182 -11.648 1 91.94 51 GLY B C 1
ATOM 1711 O O . GLY B 1 51 ? 11.211 1.104 -12.875 1 91.94 51 GLY B O 1
ATOM 1712 N N . GLY B 1 52 ? 11.984 0.739 -10.734 1 90.81 52 GLY B N 1
ATOM 1713 C CA . GLY B 1 52 ? 13.125 -0.046 -11.172 1 90.81 52 GLY B CA 1
ATOM 1714 C C . GLY B 1 52 ? 14.312 0.805 -11.578 1 90.81 52 GLY B C 1
ATOM 1715 O O . GLY B 1 52 ? 14.305 2.023 -11.391 1 90.81 52 GLY B O 1
ATOM 1716 N N . THR B 1 53 ? 15.367 0.073 -12.047 1 84.06 53 THR B N 1
ATOM 1717 C CA . THR B 1 53 ? 16.609 0.751 -12.406 1 84.06 53 THR B CA 1
ATOM 1718 C C . THR B 1 53 ? 16.359 1.81 -13.477 1 84.06 53 THR B C 1
ATOM 1720 O O . THR B 1 53 ? 16.938 2.895 -13.438 1 84.06 53 THR B O 1
ATOM 1723 N N . GLY B 1 54 ? 15.406 1.6 -14.383 1 87.69 54 GLY B N 1
ATOM 1724 C CA . GLY B 1 54 ? 15.148 2.521 -15.477 1 87.69 54 GLY B CA 1
ATOM 1725 C C . GLY B 1 54 ? 13.984 3.463 -15.195 1 87.69 54 GLY B C 1
ATOM 1726 O O . GLY B 1 54 ? 13.641 4.297 -16.031 1 87.69 54 GLY B O 1
ATOM 1727 N N . ASN B 1 55 ? 13.445 3.363 -14.039 1 89.19 55 ASN B N 1
ATOM 1728 C CA . ASN B 1 55 ? 12.281 4.184 -13.711 1 89.19 55 ASN B CA 1
ATOM 1729 C C . ASN B 1 55 ? 11.25 4.168 -14.836 1 89.19 55 ASN B C 1
ATOM 1731 O O . ASN B 1 55 ? 10.805 5.223 -15.297 1 89.19 55 ASN B O 1
ATOM 1735 N N . THR B 1 56 ? 10.922 2.973 -15.258 1 92.88 56 THR B N 1
ATOM 1736 C CA . THR B 1 56 ? 9.984 2.801 -16.359 1 92.88 56 THR B CA 1
ATOM 1737 C C . THR B 1 56 ? 8.633 2.311 -15.859 1 92.88 56 THR B C 1
ATOM 1739 O O . THR B 1 56 ? 8.523 1.837 -14.719 1 92.88 56 THR B O 1
ATOM 1742 N N . ASP B 1 57 ? 7.641 2.438 -16.719 1 93.38 57 ASP B N 1
ATOM 1743 C CA . ASP B 1 57 ? 6.297 1.977 -16.391 1 93.38 57 ASP B CA 1
ATOM 1744 C C . ASP B 1 57 ? 6.195 0.457 -16.484 1 93.38 57 ASP B C 1
ATOM 1746 O O . ASP B 1 57 ? 6.73 -0.147 -17.422 1 93.38 57 ASP B O 1
ATOM 1750 N N . HIS B 1 58 ? 5.602 -0.095 -15.484 1 96.44 58 HIS B N 1
ATOM 1751 C CA . HIS B 1 58 ? 5.289 -1.52 -15.445 1 96.44 58 HIS B CA 1
ATOM 1752 C C . HIS B 1 58 ? 3.807 -1.752 -15.172 1 96.44 58 HIS B C 1
ATOM 1754 O O . HIS B 1 58 ? 3.168 -0.954 -14.477 1 96.44 58 HIS B O 1
ATOM 1760 N N . GLU B 1 59 ? 3.357 -2.832 -15.812 1 95.19 59 GLU B N 1
ATOM 1761 C CA . GLU B 1 59 ? 1.946 -3.15 -15.617 1 95.19 59 GLU B CA 1
ATOM 1762 C C . GLU B 1 59 ? 1.711 -4.66 -15.656 1 95.19 59 GLU B C 1
ATOM 1764 O O . GLU B 1 59 ? 2.381 -5.375 -16.406 1 95.19 59 GLU B O 1
ATOM 1769 N N . VAL B 1 60 ? 0.705 -5.113 -14.797 1 95.88 60 VAL B N 1
ATOM 1770 C CA . VAL B 1 60 ? 0.344 -6.527 -14.844 1 95.88 60 VAL B CA 1
ATOM 1771 C C . VAL B 1 60 ? -1.086 -6.711 -14.344 1 95.88 60 VAL B C 1
ATOM 1773 O O . VAL B 1 60 ? -1.506 -6.059 -13.391 1 95.88 60 VAL B O 1
ATOM 1776 N N . LEU B 1 61 ? -1.782 -7.504 -15.055 1 95.88 61 LEU B N 1
ATOM 1777 C CA . LEU B 1 61 ? -3.088 -7.988 -14.617 1 95.88 61 LEU B CA 1
ATOM 1778 C C . LEU B 1 61 ? -3.037 -9.484 -14.312 1 95.88 61 LEU B C 1
ATOM 1780 O O . LEU B 1 61 ? -2.658 -10.281 -15.172 1 95.88 61 LEU B O 1
ATOM 1784 N N . MET B 1 62 ? -3.393 -9.828 -13.102 1 97.44 62 MET B N 1
ATOM 1785 C CA . MET B 1 62 ? -3.396 -11.227 -12.688 1 97.44 62 MET B CA 1
ATOM 1786 C C . MET B 1 62 ? -4.812 -11.695 -12.367 1 97.44 62 MET B C 1
ATOM 1788 O O . MET B 1 62 ? -5.453 -11.164 -11.461 1 97.44 62 MET B O 1
ATOM 1792 N N . GLU B 1 63 ? -5.242 -12.648 -13.125 1 98.12 63 GLU B N 1
ATOM 1793 C CA . GLU B 1 63 ? -6.523 -13.289 -12.844 1 98.12 63 GLU B CA 1
ATOM 1794 C C . GLU B 1 63 ? -6.34 -14.578 -12.0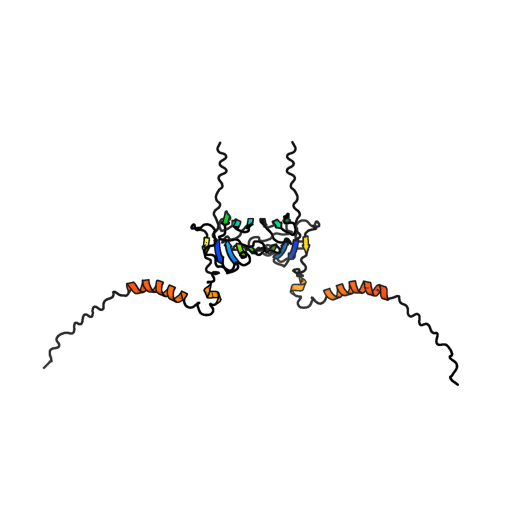62 1 98.12 63 GLU B C 1
ATOM 1796 O O . GLU B 1 63 ? -5.695 -15.516 -12.539 1 98.12 63 GLU B O 1
ATOM 1801 N N . PHE B 1 64 ? -7.035 -14.703 -10.961 1 98.12 64 PHE B N 1
ATOM 1802 C CA . PHE B 1 64 ? -6.719 -15.742 -9.992 1 98.12 64 PHE B CA 1
ATOM 1803 C C . PHE B 1 64 ? -7.441 -17.047 -10.336 1 98.12 64 PHE B C 1
ATOM 1805 O O . PHE B 1 64 ? -8.477 -17.016 -11 1 98.12 64 PHE B O 1
ATOM 1812 N N . TYR B 1 65 ? -6.891 -18.141 -9.812 1 97.62 65 TYR B N 1
ATOM 1813 C CA . TYR B 1 65 ? -7.465 -19.469 -9.938 1 97.62 65 TYR B CA 1
ATOM 1814 C C . TYR B 1 65 ? -8.836 -19.547 -9.281 1 97.62 65 TYR B C 1
ATOM 1816 O O . TYR B 1 65 ? -9.773 -20.109 -9.852 1 97.62 65 TYR B O 1
ATOM 1824 N N . LYS B 1 66 ? -8.969 -18.969 -8.07 1 97.56 66 LYS B N 1
ATOM 1825 C CA . LYS B 1 66 ? -10.227 -18.875 -7.336 1 97.56 66 LYS B CA 1
ATOM 1826 C C . LYS B 1 66 ? -10.414 -17.484 -6.758 1 97.56 66 LYS B C 1
ATOM 1828 O O . LYS B 1 66 ? -9.555 -16.609 -6.91 1 97.56 66 LYS B O 1
ATOM 1833 N N . GLU B 1 67 ? -11.5 -17.328 -6.141 1 97.12 67 GLU B N 1
ATOM 1834 C CA . GLU B 1 67 ? -11.867 -16.016 -5.609 1 97.12 67 GLU B CA 1
ATOM 1835 C C . GLU B 1 67 ? -11.117 -15.711 -4.316 1 97.12 67 GLU B C 1
ATOM 1837 O O . GLU B 1 67 ? -10.773 -16.625 -3.562 1 97.12 67 GLU B O 1
ATOM 1842 N N . ILE B 1 68 ? -10.914 -14.445 -4.129 1 96.5 68 ILE B N 1
ATOM 1843 C CA . ILE B 1 68 ? -10.367 -13.953 -2.871 1 96.5 68 ILE B CA 1
ATOM 1844 C C . ILE B 1 68 ? -11.352 -12.977 -2.227 1 96.5 68 ILE B C 1
ATOM 1846 O O . ILE B 1 68 ? -12.422 -12.719 -2.771 1 96.5 68 ILE B O 1
ATOM 1850 N N . ASN B 1 69 ? -11.094 -12.594 -0.996 1 93.56 69 ASN B N 1
ATOM 1851 C CA . ASN B 1 69 ? -11.828 -11.539 -0.311 1 93.56 69 ASN B CA 1
ATOM 1852 C C . ASN B 1 69 ? -11.039 -10.227 -0.287 1 93.56 69 ASN B C 1
ATOM 1854 O O . ASN B 1 69 ? -10.133 -10.062 0.525 1 93.56 69 ASN B O 1
ATOM 1858 N N . PRO B 1 70 ? -11.367 -9.312 -1.116 1 91.31 70 PRO B N 1
ATOM 1859 C CA . PRO B 1 70 ? -10.609 -8.062 -1.191 1 91.31 70 PRO B CA 1
ATOM 1860 C C . PRO B 1 70 ? -10.656 -7.262 0.109 1 91.31 70 PRO B C 1
ATOM 1862 O O . PRO B 1 70 ? -9.672 -6.605 0.473 1 91.31 70 PRO B O 1
ATOM 1865 N N . ASP B 1 71 ? -11.727 -7.352 0.848 1 86.25 71 ASP B N 1
ATOM 1866 C CA . ASP B 1 71 ? -11.922 -6.535 2.043 1 86.25 71 ASP B CA 1
ATOM 1867 C C . ASP B 1 71 ? -10.984 -6.973 3.166 1 86.25 71 ASP B C 1
ATOM 1869 O O . ASP B 1 71 ? -10.609 -6.168 4.016 1 86.25 71 ASP B O 1
ATOM 1873 N N . SER B 1 72 ? -10.586 -8.195 3.113 1 90.5 72 SER B N 1
ATOM 1874 C CA . SER B 1 72 ? -9.711 -8.727 4.152 1 90.5 72 SER B CA 1
ATOM 1875 C C . SER B 1 72 ? -8.266 -8.812 3.666 1 90.5 72 SER B C 1
ATOM 1877 O O . SER B 1 72 ? -7.414 -9.406 4.328 1 90.5 72 SER B O 1
ATOM 1879 N N . SER B 1 73 ? -8.023 -8.234 2.537 1 93.06 73 SER B N 1
ATOM 1880 C CA . SER B 1 73 ? -6.695 -8.281 1.933 1 93.06 73 SER B CA 1
ATOM 1881 C C . SER B 1 73 ? -5.906 -7.008 2.223 1 93.06 73 SER B C 1
ATOM 1883 O O . SER B 1 73 ? -6.492 -5.961 2.5 1 93.06 73 SER B O 1
ATOM 1885 N N . LYS B 1 74 ? -4.578 -7.207 2.207 1 92.19 74 LYS B N 1
ATOM 1886 C CA . LYS B 1 74 ? -3.686 -6.117 2.592 1 92.19 74 LYS B CA 1
ATOM 1887 C C . LYS B 1 74 ? -2.533 -5.977 1.601 1 92.19 74 LYS B C 1
ATOM 1889 O O . LYS B 1 74 ? -2.137 -6.949 0.957 1 92.19 74 LYS B O 1
ATOM 1894 N N . TYR B 1 75 ? -2.02 -4.789 1.529 1 91.44 75 TYR B N 1
ATOM 1895 C CA . TYR B 1 75 ? -0.796 -4.641 0.749 1 91.44 75 TYR B CA 1
ATOM 1896 C C . TYR B 1 75 ? 0.131 -3.609 1.381 1 91.44 75 TYR B C 1
ATOM 1898 O O . TYR B 1 75 ? -0.319 -2.73 2.117 1 91.44 75 TYR B O 1
ATOM 1906 N N . HIS B 1 76 ? 1.336 -3.795 1.14 1 93.31 76 HIS B N 1
ATOM 1907 C CA . HIS B 1 76 ? 2.445 -3.033 1.701 1 93.31 76 HIS B CA 1
ATOM 1908 C C . HIS B 1 76 ? 3.441 -2.631 0.62 1 93.31 76 HIS B C 1
ATOM 1910 O O . HIS B 1 76 ? 4.023 -3.492 -0.045 1 93.31 76 HIS B O 1
ATOM 1916 N N . ILE B 1 77 ? 3.643 -1.262 0.46 1 92.06 77 ILE B N 1
ATOM 1917 C CA . ILE B 1 77 ? 4.582 -0.779 -0.545 1 92.06 77 ILE B CA 1
ATOM 1918 C C . ILE B 1 77 ? 5.75 -0.071 0.139 1 92.06 77 ILE B C 1
ATOM 1920 O O . ILE B 1 77 ? 5.547 0.811 0.977 1 92.06 77 ILE B O 1
ATOM 1924 N N . THR B 1 78 ? 6.965 -0.483 -0.167 1 90.5 78 THR B N 1
ATOM 1925 C CA . THR B 1 78 ? 8.211 0.093 0.323 1 90.5 78 THR B CA 1
ATOM 1926 C C . THR B 1 78 ? 9.102 0.52 -0.839 1 90.5 78 THR B C 1
ATOM 1928 O O . THR B 1 78 ? 8.703 0.418 -2.002 1 90.5 78 THR B O 1
ATOM 1931 N N . GLY B 1 79 ? 10.234 1.093 -0.523 1 88.56 79 GLY B N 1
ATOM 1932 C CA . GLY B 1 79 ? 11.219 1.392 -1.55 1 88.56 79 GLY B CA 1
ATOM 1933 C C . GLY B 1 79 ? 11.727 0.155 -2.266 1 88.56 79 GLY B C 1
ATOM 1934 O O . GLY B 1 79 ? 12.328 0.255 -3.338 1 88.56 79 GLY B O 1
ATOM 1935 N N . ARG B 1 80 ? 11.477 -1.01 -1.773 1 92.19 80 ARG B N 1
ATOM 1936 C CA . ARG B 1 80 ? 12.047 -2.244 -2.303 1 92.19 80 ARG B CA 1
ATOM 1937 C C . ARG B 1 80 ? 11.055 -2.967 -3.201 1 92.19 80 ARG B C 1
ATOM 1939 O O . ARG B 1 80 ? 11.422 -3.473 -4.266 1 92.19 80 ARG B O 1
ATOM 1946 N N . ASN B 1 81 ? 9.891 -3.072 -2.805 1 95.19 81 ASN B N 1
ATOM 1947 C CA . ASN B 1 81 ? 8.891 -3.85 -3.525 1 95.19 81 ASN B CA 1
ATOM 1948 C C . ASN B 1 81 ? 7.48 -3.539 -3.033 1 95.19 81 ASN B C 1
ATOM 1950 O O . ASN B 1 81 ? 7.301 -2.734 -2.117 1 95.19 81 ASN B O 1
ATOM 1954 N N . ALA B 1 82 ? 6.488 -4.066 -3.75 1 95.56 82 ALA B N 1
ATOM 1955 C CA . ALA B 1 82 ? 5.102 -4.082 -3.295 1 95.56 82 ALA B CA 1
ATOM 1956 C C . ALA B 1 82 ? 4.664 -5.492 -2.912 1 95.56 82 ALA B C 1
ATOM 1958 O O . ALA B 1 82 ? 4.812 -6.43 -3.697 1 95.56 82 ALA B O 1
ATOM 1959 N N . THR B 1 83 ? 4.156 -5.68 -1.727 1 96.94 83 THR B N 1
ATOM 1960 C CA . THR B 1 83 ? 3.719 -6.984 -1.246 1 96.94 83 THR B CA 1
ATOM 1961 C C . THR B 1 83 ? 2.215 -6.988 -0.982 1 96.94 83 THR B C 1
ATOM 1963 O O . THR B 1 83 ? 1.667 -6.008 -0.473 1 96.94 83 THR B O 1
ATOM 1966 N N . PHE B 1 84 ? 1.59 -8.062 -1.317 1 97.06 84 PHE B N 1
ATOM 1967 C CA . PHE B 1 84 ? 0.158 -8.258 -1.125 1 97.06 84 PHE B CA 1
ATOM 1968 C C . PHE B 1 84 ? -0.111 -9.531 -0.327 1 97.06 84 PHE B C 1
ATOM 1970 O O . PHE B 1 84 ? 0.526 -10.562 -0.557 1 97.06 84 PHE B O 1
ATOM 1977 N N . VAL B 1 85 ? -0.958 -9.438 0.593 1 96.56 85 VAL B N 1
ATOM 1978 C CA . VAL B 1 85 ? -1.523 -10.594 1.284 1 96.56 85 VAL B CA 1
ATOM 1979 C C . VAL B 1 85 ? -3.025 -10.664 1.025 1 96.56 85 VAL B C 1
ATOM 1981 O O . VAL B 1 85 ? -3.797 -9.883 1.585 1 96.56 85 VAL B O 1
ATOM 1984 N N . LEU B 1 86 ? -3.377 -11.617 0.233 1 96.88 86 LEU B N 1
ATOM 1985 C CA . LEU B 1 86 ? -4.754 -11.727 -0.239 1 96.88 86 LEU B CA 1
ATOM 1986 C C . LEU B 1 86 ? -5.492 -12.836 0.501 1 96.88 86 LEU B C 1
ATOM 1988 O O . LEU B 1 86 ? -5.055 -13.984 0.503 1 96.88 86 LEU B O 1
ATOM 1992 N N . ALA B 1 87 ? -6.605 -12.508 1.087 1 95.75 87 ALA B N 1
ATOM 1993 C CA . ALA B 1 87 ? -7.406 -13.508 1.787 1 95.75 87 ALA B CA 1
ATOM 1994 C C . ALA B 1 87 ? -8.234 -14.336 0.804 1 95.75 87 ALA B C 1
ATOM 1996 O O . ALA B 1 87 ? -8.945 -13.781 -0.035 1 95.75 87 ALA B O 1
ATOM 1997 N N . LYS B 1 88 ? -8 -15.609 0.897 1 96.94 88 LYS B N 1
ATOM 1998 C CA . LYS B 1 88 ? -8.891 -16.469 0.126 1 96.94 88 LYS B CA 1
ATOM 1999 C C . LYS B 1 88 ? -10.336 -16.344 0.589 1 96.94 88 LYS B C 1
ATOM 2001 O O . LYS B 1 88 ? -10.594 -15.867 1.698 1 96.94 88 LYS B O 1
ATOM 2006 N N . LYS B 1 89 ? -11.219 -16.688 -0.347 1 94.31 89 LYS B N 1
ATOM 2007 C CA . LYS B 1 89 ? -12.633 -16.656 0.012 1 94.31 89 LYS B CA 1
ATOM 2008 C C . LYS B 1 89 ? -12.891 -17.391 1.322 1 94.31 89 LYS B C 1
ATOM 2010 O O . LYS B 1 89 ? -12.281 -18.422 1.584 1 94.31 89 LYS B O 1
ATOM 2015 N N . GLU B 1 90 ? -13.812 -16.859 2.047 1 85.81 90 GLU B N 1
ATOM 2016 C CA . GLU B 1 90 ? -14.117 -17.453 3.348 1 85.81 90 GLU B CA 1
ATOM 2017 C C . GLU B 1 90 ? -14.469 -18.938 3.219 1 85.81 90 GLU B C 1
ATOM 2019 O O . GLU B 1 90 ? -15.234 -19.312 2.332 1 85.81 90 GLU B O 1
ATOM 2024 N N . GLY B 1 91 ? -13.906 -19.656 4.059 1 83 91 GLY B N 1
ATOM 2025 C CA . GLY B 1 91 ? -14.188 -21.094 4.078 1 83 91 GLY B CA 1
ATOM 2026 C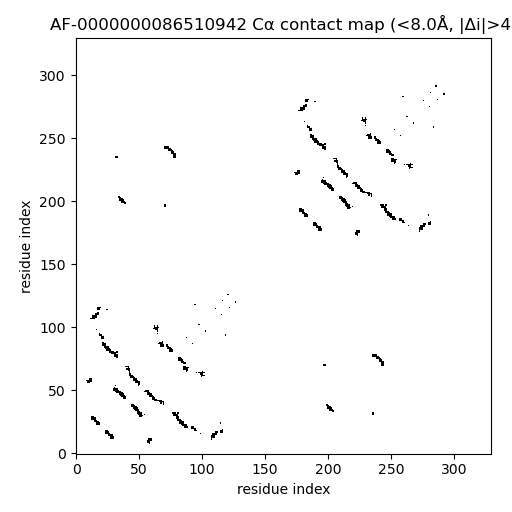 C . GLY B 1 91 ? -13.266 -21.891 3.188 1 83 91 GLY B C 1
ATOM 2027 O O . GLY B 1 91 ? -13.211 -23.125 3.287 1 83 91 GLY B O 1
ATOM 2028 N N . SER B 1 92 ? -12.531 -21.141 2.41 1 77.88 92 SER B N 1
ATOM 2029 C CA . SER B 1 92 ? -11.594 -21.844 1.543 1 77.88 92 SER B CA 1
ATOM 2030 C C . SER B 1 92 ? -10.297 -22.156 2.279 1 77.88 92 SER B C 1
ATOM 2032 O O . SER B 1 92 ? -9.672 -21.266 2.863 1 77.88 92 SER B O 1
ATOM 2034 N N . ARG B 1 93 ? -10.008 -23.375 2.461 1 80.94 93 ARG B N 1
ATOM 2035 C CA . ARG B 1 93 ? -8.781 -23.75 3.148 1 80.94 93 ARG B CA 1
ATOM 2036 C C . ARG B 1 93 ? -7.973 -24.75 2.312 1 80.94 93 ARG B C 1
ATOM 2038 O O . ARG B 1 93 ? -7.234 -25.562 2.857 1 80.94 93 ARG B O 1
ATOM 2045 N N . GLU B 1 94 ? -8.141 -24.531 1.076 1 90.12 94 GLU B N 1
ATOM 2046 C CA . GLU B 1 94 ? -7.426 -25.453 0.191 1 90.12 94 GLU B CA 1
ATOM 2047 C C . GLU B 1 94 ? -6.199 -24.781 -0.421 1 90.12 94 GLU B C 1
ATOM 2049 O O . GLU B 1 94 ? -6.168 -23.562 -0.601 1 90.12 94 GLU B O 1
ATOM 2054 N N . TYR B 1 95 ? -5.242 -25.594 -0.652 1 94.19 95 TYR B N 1
ATOM 2055 C CA . TYR B 1 95 ? -4.098 -25.141 -1.436 1 94.19 95 TYR B CA 1
ATOM 2056 C C . TYR B 1 95 ? -4.434 -25.094 -2.92 1 94.19 95 TYR B C 1
ATOM 2058 O O . TYR B 1 95 ? -5.035 -26.031 -3.453 1 94.19 95 TYR B O 1
ATOM 2066 N N . TRP B 1 96 ? -4.098 -23.969 -3.523 1 95.75 96 TRP B N 1
ATOM 2067 C CA . TRP B 1 96 ? -4.316 -23.844 -4.961 1 95.75 96 TRP B CA 1
ATOM 2068 C C . TRP B 1 96 ? -3.209 -24.531 -5.746 1 95.75 96 TRP B C 1
ATOM 2070 O O . TRP B 1 96 ? -2.029 -24.406 -5.406 1 95.75 96 TRP B O 1
ATOM 2080 N N . PRO B 1 97 ? -3.59 -25.25 -6.75 1 95.12 97 PRO B N 1
ATOM 2081 C CA . PRO B 1 97 ? -2.555 -25.875 -7.574 1 95.12 97 PRO B CA 1
ATOM 2082 C C . PRO B 1 97 ? -1.72 -24.844 -8.344 1 95.12 97 PRO B C 1
ATOM 2084 O O . PRO B 1 97 ? -0.609 -25.156 -8.781 1 95.12 97 PRO B O 1
ATOM 2087 N N . ARG B 1 98 ? -2.324 -23.609 -8.625 1 96.81 98 ARG B N 1
ATOM 2088 C CA . ARG B 1 98 ? -1.671 -22.484 -9.289 1 96.81 98 ARG B CA 1
ATOM 2089 C C . ARG B 1 98 ? -2.32 -21.172 -8.906 1 96.81 98 ARG B C 1
ATOM 2091 O O . ARG B 1 98 ? -3.455 -21.141 -8.422 1 96.81 98 ARG B O 1
ATOM 2098 N N . LEU B 1 99 ? -1.686 -20.141 -9.133 1 97.94 99 LEU B N 1
ATOM 2099 C CA . LEU B 1 99 ? -2.193 -18.828 -8.758 1 97.94 99 LEU B CA 1
ATOM 2100 C C . LEU B 1 99 ? -3.248 -18.344 -9.75 1 97.94 99 LEU B C 1
ATOM 2102 O O . LEU B 1 99 ? -4.281 -17.797 -9.352 1 97.94 99 LEU B O 1
ATOM 2106 N N . LEU B 1 100 ? -2.9 -18.562 -11.078 1 98.44 100 LEU B N 1
ATOM 2107 C CA . LEU B 1 100 ? -3.664 -17.922 -12.141 1 98.44 100 LEU B CA 1
ATOM 2108 C C . LEU B 1 100 ? -4.746 -18.859 -12.68 1 98.44 100 LEU B C 1
ATOM 2110 O O . LEU B 1 100 ? -4.617 -20.078 -12.586 1 98.44 100 LEU B O 1
ATOM 2114 N N . LYS B 1 101 ? -5.766 -18.172 -13.219 1 97.75 101 LYS B N 1
ATOM 2115 C CA . LYS B 1 101 ? -6.879 -18.891 -13.828 1 97.75 101 LYS B CA 1
ATOM 2116 C C . LYS B 1 101 ? -6.398 -19.766 -14.984 1 97.75 101 LYS B C 1
ATOM 2118 O O . LYS B 1 101 ? -6.754 -20.938 -15.07 1 97.75 101 LYS B O 1
ATOM 2123 N N . ASP B 1 102 ? -5.602 -19.172 -15.859 1 96.44 102 ASP B N 1
ATOM 2124 C CA . ASP B 1 102 ? -5.082 -19.875 -17.031 1 96.44 102 ASP B CA 1
ATOM 2125 C C . ASP B 1 102 ? -3.805 -20.641 -16.688 1 96.44 102 ASP B C 1
ATOM 2127 O O . ASP B 1 102 ? -2.877 -20.078 -16.109 1 96.44 102 ASP B O 1
ATOM 2131 N N . PRO B 1 103 ? -3.66 -21.891 -17.141 1 95.38 103 PRO B N 1
ATOM 2132 C CA . PRO B 1 103 ? -2.486 -22.703 -16.828 1 95.38 103 PRO B CA 1
ATOM 2133 C C . PRO B 1 103 ? -1.285 -22.375 -17.703 1 95.38 103 PRO B C 1
ATOM 2135 O O . PRO B 1 103 ? -0.199 -22.922 -17.516 1 95.38 103 PRO B O 1
ATOM 2138 N N . LYS B 1 104 ? -1.34 -21.484 -18.516 1 94.38 104 LYS B N 1
ATOM 2139 C CA . LYS B 1 104 ? -0.233 -21.141 -19.406 1 94.38 104 LYS B CA 1
ATOM 2140 C C . LYS B 1 104 ? 0.968 -20.625 -18.625 1 94.38 104 LYS B C 1
ATOM 2142 O O . LYS B 1 104 ? 0.805 -19.969 -17.594 1 94.38 104 LYS B O 1
ATOM 2147 N N . LYS B 1 105 ? 2.014 -20.953 -19.172 1 93 105 LYS B N 1
ATOM 2148 C CA . LYS B 1 105 ? 3.24 -20.484 -18.531 1 93 105 LYS B CA 1
ATOM 2149 C C . LYS B 1 105 ? 3.33 -18.953 -18.578 1 93 105 LYS B C 1
ATOM 2151 O O . LYS B 1 105 ? 3.104 -18.344 -19.625 1 93 105 LYS B O 1
ATOM 2156 N N . VAL B 1 106 ? 3.572 -18.375 -17.469 1 94.12 106 VAL B N 1
ATOM 2157 C CA . VAL B 1 106 ? 3.779 -16.938 -17.312 1 94.12 106 VAL B CA 1
ATOM 2158 C C . VAL B 1 106 ? 5.211 -16.656 -16.859 1 94.12 106 VAL B C 1
ATOM 2160 O O . VAL B 1 106 ? 5.578 -16.969 -15.719 1 94.12 106 VAL B O 1
ATOM 2163 N N . HIS B 1 107 ? 5.988 -16.062 -17.641 1 96.06 107 HIS B N 1
ATOM 2164 C CA . HIS B 1 107 ? 7.426 -15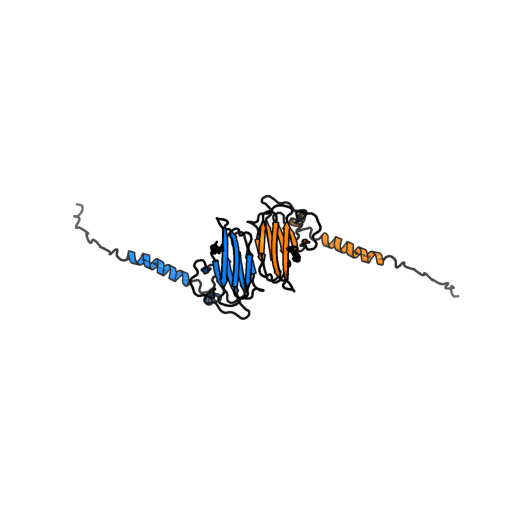.945 -17.422 1 96.06 107 HIS B CA 1
ATOM 2165 C C . HIS B 1 107 ? 7.75 -15.039 -16.25 1 96.06 107 HIS B C 1
ATOM 2167 O O . HIS B 1 107 ? 8.797 -15.18 -15.617 1 96.06 107 HIS B O 1
ATOM 2173 N N . ASN B 1 108 ? 6.977 -14.023 -16.047 1 97.56 108 ASN B N 1
ATOM 2174 C CA . ASN B 1 108 ? 7.281 -13.07 -14.984 1 97.56 108 ASN B CA 1
ATOM 2175 C C . ASN B 1 108 ? 6.699 -13.516 -13.641 1 97.56 108 ASN B C 1
ATOM 2177 O O . ASN B 1 108 ? 6.676 -12.742 -12.688 1 97.56 108 ASN B O 1
ATOM 2181 N N . LEU B 1 109 ? 6.145 -14.695 -13.578 1 98.25 109 LEU B N 1
ATOM 2182 C CA . LEU B 1 109 ? 5.555 -15.211 -12.352 1 98.25 109 LEU B CA 1
ATOM 2183 C C . LEU B 1 109 ? 6.312 -16.438 -11.867 1 98.25 109 LEU B C 1
ATOM 2185 O O . LEU B 1 109 ? 6.43 -17.438 -12.594 1 98.25 109 LEU B O 1
ATOM 2189 N N . LYS B 1 110 ? 6.832 -16.391 -10.578 1 98.12 110 LYS B N 1
ATOM 2190 C CA . LYS B 1 110 ? 7.586 -17.5 -10 1 98.12 110 LYS B CA 1
ATOM 2191 C C . LYS B 1 110 ? 7.113 -17.812 -8.578 1 98.12 110 LYS B C 1
ATOM 2193 O O . LYS B 1 110 ? 6.586 -16.922 -7.895 1 98.12 110 LYS B O 1
ATOM 2198 N N . THR B 1 111 ? 7.352 -19 -8.156 1 97.38 111 THR B N 1
ATOM 2199 C CA . THR B 1 111 ? 7.039 -19.406 -6.793 1 97.38 111 THR B CA 1
ATOM 2200 C C . THR B 1 111 ? 7.992 -18.734 -5.801 1 97.38 111 THR B C 1
ATOM 2202 O O . THR B 1 111 ? 9.195 -18.672 -6.047 1 97.38 111 THR B O 1
ATOM 2205 N N . ASP B 1 112 ? 7.434 -18.219 -4.676 1 98.12 112 ASP B N 1
ATOM 2206 C CA . ASP B 1 112 ? 8.234 -17.656 -3.592 1 98.12 112 ASP B CA 1
ATOM 2207 C C . ASP B 1 112 ? 8.656 -18.734 -2.604 1 98.12 112 ASP B C 1
ATOM 2209 O O . ASP B 1 112 ? 7.949 -19.016 -1.632 1 98.12 112 ASP B O 1
ATOM 2213 N N . PHE B 1 113 ? 9.812 -19.172 -2.682 1 96.62 113 PHE B N 1
ATOM 2214 C CA . PHE B 1 113 ? 10.289 -20.297 -1.872 1 96.62 113 PHE B CA 1
ATOM 2215 C C . PHE B 1 113 ? 10.586 -19.844 -0.449 1 96.62 113 PHE B C 1
ATOM 2217 O O . PHE B 1 113 ? 10.625 -20.656 0.474 1 96.62 113 PHE B O 1
ATOM 2224 N N . GLU B 1 114 ? 10.914 -18.562 -0.359 1 94.81 114 GLU B N 1
ATOM 2225 C CA . GLU B 1 114 ? 11.125 -18.031 0.983 1 94.81 114 GLU B CA 1
ATOM 2226 C C . GLU B 1 114 ? 9.852 -18.109 1.816 1 94.81 114 GLU B C 1
ATOM 2228 O O . GLU B 1 114 ? 9.906 -18.297 3.035 1 94.81 114 GLU B O 1
ATOM 2233 N N . LYS B 1 115 ? 8.711 -18.016 1.152 1 95.31 115 LYS B N 1
ATOM 2234 C CA . LYS B 1 115 ? 7.426 -17.969 1.853 1 95.31 115 LYS B CA 1
ATOM 2235 C C . LYS B 1 115 ? 6.641 -19.266 1.645 1 95.31 115 LYS B C 1
ATOM 2237 O O . LYS B 1 115 ? 5.586 -19.469 2.252 1 95.31 115 LYS B O 1
ATOM 2242 N N . TRP B 1 116 ? 7.234 -20.188 0.864 1 89.94 116 TRP B N 1
ATOM 2243 C CA . TRP B 1 116 ? 6.48 -21.391 0.512 1 89.94 116 TRP B CA 1
ATOM 2244 C C . TRP B 1 116 ? 6.41 -22.359 1.689 1 89.94 116 TRP B C 1
ATOM 2246 O O . TRP B 1 116 ? 7.43 -22.656 2.316 1 89.94 116 TRP B O 1
ATOM 2256 N N . ARG B 1 117 ? 5.195 -22.5 2.166 1 80.94 117 ARG B N 1
ATOM 2257 C CA . ARG B 1 117 ? 4.98 -23.469 3.234 1 80.94 117 ARG B CA 1
ATOM 2258 C C . ARG B 1 117 ? 4.188 -24.672 2.73 1 80.94 117 ARG B C 1
ATOM 2260 O O . ARG B 1 117 ? 3.219 -24.516 1.983 1 80.94 117 ARG B O 1
ATOM 2267 N N . ASP B 1 118 ? 4.832 -25.875 2.896 1 67.94 118 ASP B N 1
ATOM 2268 C CA . ASP B 1 118 ? 4.141 -27.062 2.408 1 67.94 118 ASP B CA 1
ATOM 2269 C C . ASP B 1 118 ? 3.025 -27.469 3.365 1 67.94 118 ASP B C 1
ATOM 2271 O O . ASP B 1 118 ? 3.041 -27.109 4.543 1 67.94 118 ASP B O 1
ATOM 2275 N N . GLU B 1 119 ? 1.89 -27.984 2.734 1 62 119 GLU B N 1
ATOM 2276 C CA . GLU B 1 119 ? 0.771 -28.562 3.479 1 62 119 GLU B CA 1
ATOM 2277 C C . GLU B 1 119 ? 1.258 -29.344 4.688 1 62 119 GLU B C 1
ATOM 2279 O O . GLU B 1 119 ? 0.663 -29.281 5.766 1 62 119 GLU B O 1
ATOM 2284 N N . ASP B 1 120 ? 2.389 -30.141 4.43 1 58.41 120 ASP B N 1
ATOM 2285 C CA . ASP B 1 120 ? 2.869 -31.078 5.43 1 58.41 120 ASP B CA 1
ATOM 2286 C C . ASP B 1 120 ? 3.715 -30.375 6.492 1 58.41 120 ASP B C 1
ATOM 2288 O O . ASP B 1 120 ? 3.988 -30.953 7.551 1 58.41 120 ASP B O 1
ATOM 2292 N N . ASP B 1 121 ? 4.195 -29.312 6.129 1 55.31 121 ASP B N 1
ATOM 2293 C CA . ASP B 1 121 ? 5.141 -28.656 7.023 1 55.31 121 ASP B CA 1
ATOM 2294 C C . ASP B 1 121 ? 4.418 -27.938 8.156 1 55.31 121 ASP B C 1
ATOM 2296 O O . ASP B 1 121 ? 5.055 -27.422 9.078 1 55.31 121 ASP B O 1
ATOM 2300 N N . SER B 1 122 ? 3.236 -27.609 7.969 1 51.75 122 SER B N 1
ATOM 2301 C CA . SER B 1 122 ? 2.621 -27.062 9.172 1 51.75 122 SER B CA 1
ATOM 2302 C C . SER B 1 122 ? 2.922 -27.938 10.391 1 51.75 122 SER B C 1
ATOM 2304 O O . SER B 1 122 ? 2.943 -27.453 11.523 1 51.75 122 SER B O 1
ATOM 2306 N N . ASP B 1 123 ? 2.902 -29.312 10.211 1 45.88 123 ASP B N 1
ATOM 2307 C CA . ASP B 1 123 ? 3.398 -30.266 11.195 1 45.88 123 ASP B CA 1
ATOM 2308 C C . ASP B 1 123 ? 4.922 -30.344 11.156 1 45.88 123 ASP B C 1
ATOM 2310 O O . ASP B 1 123 ? 5.508 -31.312 11.664 1 45.88 123 ASP B O 1
ATOM 2314 N N . ALA B 1 124 ? 5.535 -29.641 10.469 1 43.91 124 ALA B N 1
ATOM 2315 C CA . ALA B 1 1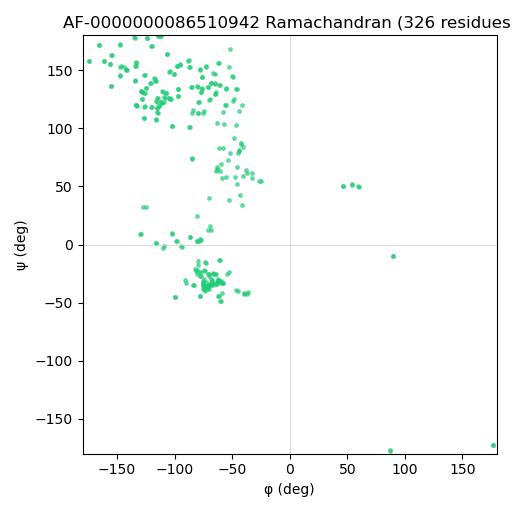24 ? 6.953 -29.688 10.133 1 43.91 124 ALA B CA 1
ATOM 2316 C C . ALA B 1 124 ? 7.82 -29.359 11.336 1 43.91 124 ALA B C 1
ATOM 2318 O O . ALA B 1 124 ? 9.039 -29.219 11.219 1 43.91 124 ALA B O 1
ATOM 2319 N N . ASP B 1 125 ? 7.629 -29.25 12.523 1 43.81 125 ASP B N 1
ATOM 2320 C CA . ASP B 1 125 ? 8.797 -29.359 13.391 1 43.81 125 ASP B CA 1
ATOM 2321 C C . ASP B 1 125 ? 9.75 -30.453 12.898 1 43.81 125 ASP B C 1
ATOM 2323 O O . ASP B 1 125 ? 10.961 -30.375 13.117 1 43.81 125 ASP B O 1
ATOM 2327 N N . ASP B 1 126 ? 9.367 -31.75 12.422 1 40.06 126 ASP B N 1
ATOM 2328 C CA . ASP B 1 126 ? 10.18 -32.938 12.188 1 40.06 126 ASP B CA 1
ATOM 2329 C C . ASP B 1 126 ? 10.711 -32.969 10.758 1 40.06 126 ASP B C 1
ATOM 2331 O O . ASP B 1 126 ? 11.633 -33.719 10.453 1 40.06 126 ASP B O 1
ATOM 2335 N N . ASN B 1 127 ? 10.07 -32.5 9.719 1 40.62 127 ASN B N 1
ATOM 2336 C CA . ASN B 1 127 ? 10.375 -32.875 8.344 1 40.62 127 ASN B CA 1
ATOM 2337 C C . ASN B 1 127 ? 11.352 -31.906 7.688 1 40.62 127 ASN B C 1
ATOM 2339 O O . ASN B 1 127 ? 11.586 -31.969 6.48 1 40.62 127 ASN B O 1
ATOM 2343 N N . GLU B 1 128 ? 11.844 -30.891 8.148 1 42.59 128 GLU B N 1
ATOM 2344 C CA . GLU B 1 128 ? 12.852 -30.047 7.527 1 42.59 128 GLU B CA 1
ATOM 2345 C C . GLU B 1 128 ? 14.062 -30.859 7.086 1 42.59 128 GLU B C 1
ATOM 2347 O O . GLU B 1 128 ? 14.906 -30.359 6.332 1 42.59 128 GLU B O 1
ATOM 2352 N N . ASP B 1 129 ? 14.367 -32 7.617 1 43.03 129 ASP B N 1
ATOM 2353 C CA . ASP B 1 129 ? 15.562 -32.812 7.406 1 43.03 129 ASP B CA 1
ATOM 2354 C C . ASP B 1 129 ? 15.523 -33.5 6.039 1 43.03 129 ASP B C 1
ATOM 2356 O O . ASP B 1 129 ? 16.547 -34 5.562 1 43.03 129 ASP B O 1
ATOM 2360 N N . PHE B 1 130 ? 14.352 -33.688 5.41 1 42.75 130 PHE B N 1
ATOM 2361 C CA . PHE B 1 130 ? 14.266 -34.625 4.281 1 42.75 130 PHE B CA 1
ATOM 2362 C C . PHE B 1 130 ? 14.703 -33.938 2.992 1 42.75 130 PHE B C 1
ATOM 2364 O O . PHE B 1 130 ? 15.352 -34.562 2.143 1 42.75 130 PHE B O 1
ATOM 2371 N N . ASN B 1 131 ? 14.477 -32.656 2.699 1 46.66 131 ASN B N 1
ATOM 2372 C CA . ASN B 1 131 ? 14.734 -32.094 1.379 1 46.66 131 ASN B CA 1
ATOM 2373 C C . ASN B 1 131 ? 16.203 -31.734 1.195 1 46.66 131 ASN B C 1
ATOM 2375 O O . ASN B 1 131 ? 16.672 -31.578 0.067 1 46.66 131 ASN B O 1
ATOM 2379 N N . LEU B 1 132 ? 17.016 -31.531 2.146 1 50.22 132 LEU B N 1
ATOM 2380 C CA . LEU B 1 132 ? 18.453 -31.312 2.043 1 50.22 132 LEU B CA 1
ATOM 2381 C C . LEU B 1 132 ? 19.156 -32.562 1.563 1 50.22 132 LEU B C 1
ATOM 2383 O O . LEU B 1 132 ? 20.047 -32.5 0.702 1 50.22 132 LEU B O 1
ATOM 2387 N N . ASP B 1 133 ? 18.719 -33.75 1.861 1 51.03 133 ASP B N 1
ATOM 2388 C CA . ASP B 1 133 ? 19.297 -35.031 1.523 1 51.03 133 ASP B CA 1
ATOM 2389 C C . ASP B 1 133 ? 19.078 -35.375 0.051 1 51.03 133 ASP B C 1
ATOM 2391 O O . ASP B 1 133 ? 19.984 -35.875 -0.622 1 51.03 133 ASP B O 1
ATOM 2395 N N . GLU B 1 134 ? 17.953 -35.062 -0.523 1 50.81 134 GLU B N 1
ATOM 2396 C CA . GLU B 1 134 ? 17.656 -35.344 -1.924 1 50.81 134 GLU B CA 1
ATOM 2397 C C . GLU B 1 134 ? 18.406 -34.375 -2.85 1 50.81 134 GLU B C 1
ATOM 2399 O O . GLU B 1 134 ? 18.906 -34.781 -3.896 1 50.81 134 GLU B O 1
ATOM 2404 N N . MET B 1 135 ? 18.641 -33.125 -2.477 1 51.34 135 MET B N 1
ATOM 2405 C CA . MET B 1 135 ? 19.438 -32.156 -3.26 1 51.34 135 MET B CA 1
ATOM 2406 C C . MET B 1 135 ? 20.922 -32.562 -3.242 1 51.34 135 MET B C 1
ATOM 2408 O O . MET B 1 135 ? 21.578 -32.531 -4.281 1 51.34 135 MET B O 1
ATOM 2412 N N . MET B 1 136 ? 21.391 -33.031 -2.168 1 53.66 136 MET B N 1
ATOM 2413 C CA . MET B 1 136 ? 22.75 -33.531 -2.041 1 53.66 136 MET B CA 1
ATOM 2414 C C . MET B 1 136 ? 22.922 -34.812 -2.85 1 53.66 136 MET B C 1
ATOM 2416 O O . MET B 1 136 ? 23.969 -35.031 -3.475 1 53.66 136 MET B O 1
ATOM 2420 N N . GLN B 1 137 ? 21.922 -35.625 -2.957 1 53.81 137 GLN B N 1
ATOM 2421 C CA . GLN B 1 137 ? 21.969 -36.875 -3.719 1 53.81 137 GLN B CA 1
ATOM 2422 C C . GLN B 1 137 ? 21.984 -36.594 -5.219 1 53.81 137 GLN B C 1
ATOM 2424 O O . GLN B 1 137 ? 22.688 -37.281 -5.977 1 53.81 137 GLN B O 1
ATOM 2429 N N . SER B 1 138 ? 21.297 -35.594 -5.645 1 54.91 138 SER B N 1
ATOM 2430 C CA . SER B 1 138 ? 21.281 -35.219 -7.055 1 54.91 138 SER B CA 1
ATOM 2431 C C . SER B 1 138 ? 22.578 -34.562 -7.477 1 54.91 138 SER B C 1
ATOM 2433 O O . SER B 1 138 ? 23.094 -34.844 -8.562 1 54.91 138 SER B O 1
ATOM 2435 N N . MET B 1 139 ? 23.141 -33.719 -6.637 1 53.88 139 MET B N 1
ATOM 2436 C CA . MET B 1 139 ? 24.438 -33.125 -6.934 1 53.88 139 MET B CA 1
ATOM 2437 C C . MET B 1 139 ? 25.562 -34.156 -6.738 1 53.88 139 MET B C 1
ATOM 2439 O O . MET B 1 139 ? 26.594 -34.094 -7.395 1 53.88 139 MET B O 1
ATOM 2443 N N . GLY B 1 140 ? 25.406 -34.969 -5.73 1 52.75 140 GLY B N 1
ATOM 2444 C CA . GLY B 1 140 ? 26.359 -36.062 -5.473 1 52.75 140 GLY B CA 1
ATOM 2445 C C . GLY B 1 140 ? 26.391 -37.094 -6.582 1 52.75 140 GLY B C 1
ATOM 2446 O O . GLY B 1 140 ? 27.359 -37.844 -6.699 1 52.75 140 GLY B O 1
ATOM 2447 N N . GLY B 1 141 ? 25.266 -37.344 -7.219 1 51.47 141 GLY B N 1
ATOM 2448 C CA . GLY B 1 141 ? 25.234 -38.25 -8.336 1 51.47 141 GLY B CA 1
ATOM 2449 C C . GLY B 1 141 ? 26.125 -37.844 -9.492 1 51.47 141 GLY B C 1
ATOM 2450 O O . GLY B 1 141 ? 26.625 -38.688 -10.234 1 51.47 141 GLY B O 1
ATOM 2451 N N . LEU B 1 142 ? 26.312 -36.531 -9.758 1 49 142 LEU B N 1
ATOM 2452 C CA . LEU B 1 142 ? 27.172 -36.094 -10.852 1 49 142 LEU B CA 1
ATOM 2453 C C . LEU B 1 142 ? 28.641 -36.312 -10.523 1 49 142 LEU B C 1
ATOM 2455 O O . LEU B 1 142 ? 29.422 -36.719 -11.391 1 49 142 LEU B O 1
ATOM 2459 N N . GLN B 1 143 ? 29.016 -36.125 -9.258 1 48.56 143 GLN B N 1
ATOM 2460 C CA . GLN B 1 143 ? 30.406 -36.344 -8.898 1 48.56 143 GLN B CA 1
ATOM 2461 C C . GLN B 1 143 ? 30.734 -37.844 -8.82 1 48.56 143 GLN B C 1
ATOM 2463 O O . GLN B 1 143 ? 31.875 -38.25 -9.023 1 48.56 143 GLN B O 1
ATOM 2468 N N . GLY B 1 144 ? 29.781 -38.625 -8.453 1 47.72 144 GLY B N 1
ATOM 2469 C CA . GLY B 1 144 ? 29.984 -40.062 -8.32 1 47.72 144 GLY B CA 1
ATOM 2470 C C . GLY B 1 144 ? 30.172 -40.781 -9.648 1 47.72 144 GLY B C 1
ATOM 2471 O O . GLY B 1 144 ? 30.5 -41.969 -9.695 1 47.72 144 GLY B O 1
ATOM 2472 N N . ALA B 1 145 ? 29.625 -40.25 -10.719 1 45.72 145 ALA B N 1
ATOM 2473 C CA . ALA B 1 145 ? 29.781 -40.969 -11.984 1 45.72 145 ALA B CA 1
ATOM 2474 C C . ALA B 1 145 ? 31.234 -40.906 -12.461 1 45.72 145 ALA B C 1
ATOM 2476 O O . ALA B 1 145 ? 31.625 -41.688 -13.328 1 45.72 145 ALA B O 1
ATOM 2477 N N . GLY B 1 146 ? 31.953 -39.812 -12.219 1 44.03 146 GLY B N 1
ATOM 2478 C CA . GLY B 1 146 ? 33.281 -39.719 -12.789 1 44.03 146 GLY B CA 1
ATOM 2479 C C . GLY B 1 146 ? 34.281 -40.625 -12.094 1 44.03 146 GLY B C 1
ATOM 2480 O O . GLY B 1 146 ? 35.469 -40.719 -12.492 1 44.03 146 GLY B O 1
ATOM 2481 N N . ALA B 1 147 ? 34.094 -40.844 -10.805 1 42.25 147 ALA B N 1
ATOM 2482 C CA . ALA B 1 147 ? 35.156 -41.5 -10.047 1 42.25 147 ALA B CA 1
ATOM 2483 C C . ALA B 1 147 ? 35.25 -43 -10.383 1 42.25 147 ALA B C 1
ATOM 2485 O O . ALA B 1 147 ? 36 -43.719 -9.758 1 42.25 147 ALA B O 1
ATOM 2486 N N . SER B 1 148 ? 34.25 -43.562 -11.008 1 41.38 148 SER B N 1
ATOM 2487 C CA . SER B 1 148 ? 34.344 -45.031 -11.055 1 41.38 148 SER B CA 1
ATOM 2488 C C . SER B 1 148 ? 35.531 -45.5 -11.875 1 41.38 148 SER B C 1
ATOM 2490 O O . SER B 1 148 ? 35.844 -46.688 -11.914 1 41.38 148 SER B O 1
ATOM 2492 N N . ASP B 1 149 ? 35.969 -44.844 -12.93 1 40.19 149 ASP B N 1
ATOM 2493 C CA . ASP B 1 149 ? 36.719 -45.656 -13.891 1 40.19 149 ASP B CA 1
ATOM 2494 C C . ASP B 1 149 ? 38.156 -45.875 -13.422 1 40.19 149 ASP B C 1
ATOM 2496 O O . ASP B 1 149 ? 39 -46.375 -14.18 1 40.19 149 ASP B O 1
ATOM 2500 N N . LEU B 1 150 ? 38.688 -45.125 -12.516 1 40.25 150 LEU B N 1
ATOM 2501 C CA . LEU B 1 150 ? 40.125 -45.281 -12.367 1 40.25 150 LEU B CA 1
ATOM 2502 C C . LEU B 1 150 ? 40.469 -46.688 -11.906 1 40.25 150 LEU B C 1
ATOM 2504 O O . LEU B 1 150 ? 40.188 -47.062 -10.766 1 40.25 150 LEU B O 1
ATOM 2508 N N . GLY B 1 151 ? 40.219 -47.75 -12.695 1 37.44 151 GLY B N 1
ATOM 2509 C CA . GLY B 1 151 ? 40.562 -49.156 -12.602 1 37.44 151 GLY B CA 1
ATOM 2510 C C . GLY B 1 151 ? 42.031 -49.375 -12.188 1 37.44 151 GLY B C 1
ATOM 2511 O O . GLY B 1 151 ? 42.906 -48.594 -12.57 1 37.44 151 GLY B O 1
ATOM 2512 N N . GLU B 1 152 ? 42.312 -49.969 -11 1 35.5 152 GLU B N 1
ATOM 2513 C CA . GLU B 1 152 ? 43.438 -50.5 -10.242 1 35.5 152 GLU B CA 1
ATOM 2514 C C . GLU B 1 152 ? 44.312 -51.375 -11.125 1 35.5 152 GLU B C 1
ATOM 2516 O O . GLU B 1 152 ? 43.906 -52.469 -11.531 1 35.5 152 GLU B O 1
ATOM 2521 N N . ASN B 1 153 ? 45.031 -50.969 -12.133 1 35.22 153 ASN B N 1
ATOM 2522 C CA . ASN B 1 153 ? 46.062 -51.688 -12.883 1 35.22 153 ASN B CA 1
ATOM 2523 C C . ASN B 1 153 ? 47.156 -52.219 -11.969 1 35.22 153 ASN B C 1
ATOM 2525 O O . ASN B 1 153 ? 47.938 -51.438 -11.43 1 35.22 153 ASN B O 1
ATOM 2529 N N . GLU B 1 154 ? 46.844 -53.062 -10.945 1 33.62 154 GLU B N 1
ATOM 2530 C CA . GLU B 1 154 ? 47.844 -53.719 -10.109 1 33.62 154 GLU B CA 1
ATOM 2531 C C . GLU B 1 154 ? 48.875 -54.438 -10.961 1 33.62 154 GLU B C 1
ATOM 2533 O O . GLU B 1 154 ? 48.562 -55.406 -11.633 1 33.62 154 GLU B O 1
ATOM 2538 N N . ASP B 1 155 ? 49.844 -53.875 -11.555 1 36.16 155 ASP B N 1
ATOM 2539 C CA . ASP B 1 155 ? 51.031 -54.344 -12.25 1 36.16 155 ASP B CA 1
ATOM 2540 C C . ASP B 1 155 ? 51.906 -55.188 -11.336 1 36.16 155 ASP B C 1
ATOM 2542 O O . ASP B 1 155 ? 52.594 -54.688 -10.469 1 36.16 155 ASP B O 1
ATOM 2546 N N . SER B 1 156 ? 51.344 -56.344 -10.711 1 34.41 156 SER B N 1
ATOM 2547 C CA . SER B 1 156 ? 52.125 -57.25 -9.852 1 34.41 156 SER B CA 1
ATOM 2548 C C . SER B 1 156 ? 53.375 -57.75 -10.57 1 34.41 156 SER B C 1
ATOM 2550 O O . SER B 1 156 ? 53.25 -58.594 -11.453 1 34.41 156 SER B O 1
ATOM 2552 N N . ASP B 1 157 ? 54.406 -57.094 -10.82 1 32.81 157 ASP B N 1
ATOM 2553 C CA . ASP B 1 157 ? 55.688 -57.438 -11.43 1 32.81 157 ASP B CA 1
ATOM 2554 C C . ASP B 1 157 ? 56.531 -58.344 -10.539 1 32.81 157 ASP B C 1
ATOM 2556 O O . ASP B 1 157 ? 57.719 -58.5 -10.734 1 32.81 157 ASP B O 1
ATOM 2560 N N . ASP B 1 158 ? 56.125 -59.094 -9.422 1 36.34 158 ASP B N 1
ATOM 2561 C CA . ASP B 1 158 ? 57.125 -59.656 -8.539 1 36.34 158 ASP B CA 1
ATOM 2562 C C . ASP B 1 158 ? 58 -60.688 -9.266 1 36.34 158 ASP B C 1
ATOM 2564 O O . ASP B 1 158 ? 57.469 -61.688 -9.758 1 36.34 158 ASP B O 1
ATOM 2568 N N . GLU B 1 159 ? 59.281 -60.469 -9.672 1 33.31 159 GLU B N 1
ATOM 2569 C CA . GLU B 1 159 ? 60.531 -60.969 -10.25 1 33.31 159 GLU B CA 1
ATOM 2570 C C . GLU B 1 159 ? 61 -62.219 -9.508 1 33.31 159 GLU B C 1
ATOM 2572 O O . GLU B 1 159 ? 60.625 -62.438 -8.352 1 33.31 159 GLU B O 1
ATOM 2577 N N . ASP B 1 160 ? 62.094 -63.125 -10.008 1 38.72 160 ASP B N 1
ATOM 2578 C CA . ASP B 1 160 ? 62.844 -64.375 -10.117 1 38.72 160 ASP B CA 1
ATOM 2579 C C . ASP B 1 160 ? 63.812 -64.562 -8.945 1 38.72 160 ASP B C 1
ATOM 2581 O O . ASP B 1 160 ? 64.75 -65.375 -8.992 1 38.72 160 ASP B O 1
ATOM 2585 N N . LEU B 1 161 ? 63.781 -64.062 -7.707 1 34.25 161 LEU B N 1
ATOM 2586 C CA . LEU B 1 161 ? 65 -64.188 -6.883 1 34.25 161 LEU B CA 1
ATOM 2587 C C . LEU B 1 161 ? 65.438 -65.625 -6.738 1 34.25 161 LEU B C 1
ATOM 2589 O O . LEU B 1 161 ? 64.625 -66.5 -6.383 1 34.25 161 LEU B O 1
ATOM 2593 N N . PRO B 1 162 ? 66.5 -66.125 -7.449 1 42.97 162 PRO B N 1
ATOM 2594 C CA . PRO B 1 162 ? 67.375 -67.25 -7.422 1 42.97 162 PRO B CA 1
ATOM 2595 C C . PRO B 1 162 ? 67.938 -67.562 -6.023 1 42.97 162 PRO B C 1
ATOM 2597 O O . PRO B 1 162 ? 68.125 -66.625 -5.223 1 42.97 162 PRO B O 1
ATOM 2600 N N . ASP B 1 163 ? 67.5 -68.562 -5.227 1 38.47 163 ASP B N 1
ATOM 2601 C CA . ASP B 1 163 ? 68 -68.875 -3.896 1 38.47 163 ASP B CA 1
ATOM 2602 C C . ASP B 1 163 ? 69.562 -68.938 -3.9 1 38.47 163 ASP B C 1
ATOM 2604 O O . ASP B 1 163 ? 70.125 -69.625 -4.742 1 38.47 163 ASP B O 1
ATOM 2608 N N . LEU B 1 164 ? 70.188 -67.875 -3.627 1 34.34 164 LEU B N 1
ATOM 2609 C CA . LEU B 1 164 ? 71.625 -67.688 -3.533 1 34.34 164 LEU B CA 1
ATOM 2610 C C . LEU B 1 164 ? 72.312 -68.75 -2.666 1 34.34 164 LEU B C 1
ATOM 2612 O O . LEU B 1 164 ? 71.75 -69.062 -1.594 1 34.34 164 LEU B O 1
ATOM 2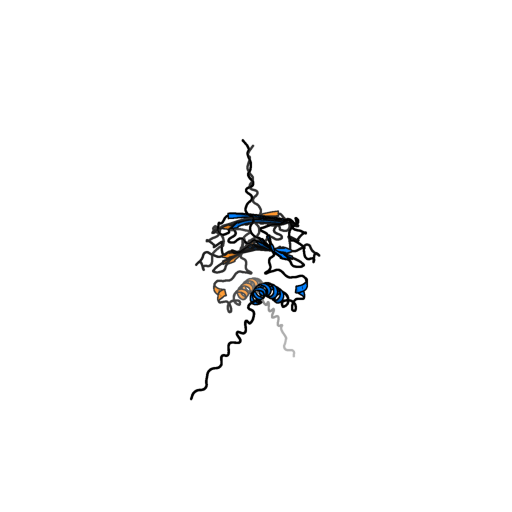616 N N . GLN B 1 165 ? 73.375 -69.562 -3.178 1 27.77 165 GLN B N 1
ATOM 2617 C CA . GLN B 1 165 ? 74.312 -70.5 -2.588 1 27.77 165 GLN B CA 1
ATOM 2618 C C . GLN B 1 165 ? 75.062 -69.875 -1.426 1 27.77 165 GLN B C 1
ATOM 2620 O O . GLN B 1 165 ? 75.438 -68.75 -1.486 1 27.77 165 GLN B O 1
#

Organism: NCBI:txid100452

Nearest PDB structures (foldseek):
  7krj-assembly1_C  TM=8.181E-01  e=7.012E-13  Homo sapiens
  7l7i-assembly1_E  TM=9.550E-01  e=1.069E-10  Homo sapiens
  2cg9-assembly1_Y  TM=9.318E-01  e=3.735E-08  Saccharomyces cerevisiae
  2kmw-assembly1_A  TM=6.468E-01  e=2.834E-08  Arabidopsis thaliana
  4rzk-assembly1_B  TM=8.069E-01  e=2.183E-04  Saccharolobus solfataricus P2

Sequence (330 aa):
MDTSSNATHLTPPPVLWAQRKDSISLTVQLENISNPKITLEKNSLYFHGKGGTGNTDHEVLMEFYKEINPDSSKYHITGRNATFVLAKKEGSREYWPRLLKDPKKVHNLKTDFEKWRDEDDSDADDNEDFNLDEMMQSMGGLQGAGASDLGENEDSDDEDLPDLQMDTSSNATHLTPPPVLWAQRKDSISLTVQLENISNPKITLEKNSLYFHGKGGTGNTDHEVLMEFYKEINPDSSKYHITGRNATFVLAKKEGSREYWPRLLKDPKKVHNLKTDFEKWRDEDDSDADDNEDFNLDEMMQSMGGLQGAGASDLGENEDSDDEDLPDLQ

Radius of gyration: 35.18 Å; Cα contacts (8 Å, |Δi|>4): 555; chains: 2; bounding box: 116×99×128 Å

pLDDT: mean 76.38, std 24.66, range [24.38, 98.69]

Solvent-accessible surface area (backbone atoms only — not comparable to full-atom values): 18702 Å² total; per-residue (Å²): 134,84,84,70,82,74,78,75,77,48,56,55,58,43,31,34,35,33,46,48,46,52,31,36,38,37,35,39,64,38,28,46,61,35,50,39,36,38,35,60,46,50,46,33,42,37,44,33,30,28,24,44,98,77,57,39,66,27,31,47,78,46,48,35,53,59,56,35,33,54,56,72,19,35,38,40,39,38,36,62,28,36,36,35,41,39,22,37,31,88,89,44,63,57,77,70,97,53,67,43,56,65,87,66,88,52,90,48,56,43,80,28,70,92,62,53,59,54,88,69,43,78,74,24,92,75,57,74,68,58,64,61,56,55,55,48,50,60,57,47,50,62,60,55,64,69,63,64,70,78,70,82,77,81,80,85,68,90,75,85,80,77,81,90,122,134,84,84,68,82,76,76,76,78,48,55,57,56,42,31,34,34,34,46,50,47,51,30,36,38,38,34,40,65,37,28,45,62,35,49,38,36,38,35,60,46,49,45,34,41,36,44,34,31,29,23,43,97,77,58,39,66,27,32,47,76,45,47,35,53,59,54,35,32,53,56,72,19,33,39,41,40,40,37,62,29,37,34,36,41,39,20,36,31,87,92,45,64,58,77,70,96,53,67,45,55,66,86,65,89,52,89,47,55,44,77,28,70,92,64,52,57,56,90,69,43,79,72,25,92,75,58,75,69,58,66,61,55,57,53,50,48,60,59,47,50,63,61,57,64,70,64,64,68,80,71,82,79,77,78,81,70,90,79,79,86,69,87,79,132

InterPro domains:
  IPR007052 CS domain [PF04969] (15-88)
  IPR007052 CS domain [PS51203] (10-100)
  IPR008978 HSP20-like chaperone [G3DSA:2.60.40.790] (10-133)
  IPR008978 HSP20-like chaperone [SSF49764] (12-146)
  IPR045250 Co-chaperone protein p23-like [PTHR22932] (12-164)

Secondary structure (DSSP, 8-state):
---------PBPPPEEEEE-SSEEEEEE--SS-EEEEEEE-SSEEEEEEEETTTTEEEEEEEEBSS-EEEEEEEEEE-SS-EEEEEEEPTT-----S-SBSS-S--TTEEE-TTT---TTGGGTTTGGGHHHHHHHHHHHHHHHHSSTT----------------/----------BPPPEEEEE-SSEEEEEE--SS-EEEEEEE-SSEEEEEEEETTTTEEEEEEEEBSS-EEEEEEEEEE-SS-EEEEEEEPTT-----S-SBSS-S--TTEEE-TTT---TTGGGTTTGGGHHHHHHHHHHHHHHHHSSTT----------------

Foldseek 3Di:
DCVPVPPPQFAAAAKAWADAQWKIKIKRFFAQWDPWDWDDDQFKIWIWTAGDPVRHIHIDIAGFLGTWDPVPKDWDDDRGIIMIITTRDPPGRDDDPDGGNDPDDDPSYYYDPVPYDDPCCVVVPPPPPPPVVVVCVVVVVVVVVVPPPPDDPPPPPPDDPDDDD/DPVVVPPPQFAAFAKAWADAQWKIKIKRFFAQWDPWDWDDDQFKIWIWTAGDPVRHIHIDIAGFLGTWDPVPKDWDDDRGIIMIITTRDPPGRDDDPDGGNDPDDDPSYYYDPVPYDDPCCVVVPPPPPPPVVVVCVVVVVVVVVPPPPPDDPVPVPPDDPDPDD